Protein AF-A0A8C5LQ96-F1 (afdb_monomer)

InterPro domains:
  IPR001197 Large ribosomal subunit protein uL16, eukaryota/archaea [PTHR11726] (1-169)
  IPR001197 Large ribosomal subunit protein uL16, eukaryota/archaea [TIGR00279] (1-173)
  IPR016180 Large ribosomal subunit protein uL16 domain [cd01433] (41-165)
  IPR018255 Large ribosomal subunit protein uL16, conserved site, eukaryota/archaea [PS01257] (108-129)
  IPR036920 Large ribosomal subunit protein uL16 superfamily [G3DSA:3.90.1170.10] (1-174)
  IPR036920 Large ribosomal subunit protein uL16 superfamily [SSF54686] (4-169)
  IPR047873 Large ribosomal subunit protein uL16 [PF00252] (12-165)

Radius of gyration: 27.97 Å; Cα contacts (8 Å, |Δi|>4): 469; chains: 1; bounding box: 58×89×70 Å

Organism: NCBI:txid445787

pLDDT: mean 90.42, std 8.52, range [48.34, 98.31]

Mean predicted aligned error: 13.73 Å

Solvent-accessible surface area (backbone atoms only — not comparable to full-atom values): 19990 Å² total; per-residue (Å²): 134,81,84,78,65,62,83,83,55,31,63,76,80,69,81,91,41,53,76,44,98,85,44,66,82,59,56,80,54,71,48,83,75,50,70,41,58,39,76,85,62,55,71,83,70,34,75,30,35,37,33,34,24,29,69,43,68,31,36,47,42,21,56,36,54,34,52,19,49,51,48,24,47,56,49,40,38,75,74,52,39,58,74,45,30,28,39,37,50,66,63,62,47,52,34,52,42,64,42,64,84,76,74,91,53,90,69,32,76,82,78,44,69,77,72,64,81,56,77,39,50,57,68,38,26,21,19,80,41,47,60,74,38,61,44,36,36,38,33,20,40,68,91,48,50,68,57,51,54,51,22,49,55,60,19,49,77,44,49,83,84,56,69,46,79,43,71,58,84,74,83,42,67,57,69,70,64,98,85,60,73,87,75,74,98,63,64,51,68,62,91,87,43,76,40,60,65,36,68,59,44,79,56,101,84,45,44,44,36,32,78,69,72,37,57,72,33,53,53,54,54,42,54,55,37,49,53,51,50,54,56,49,61,74,49,43,91,84,49,54,54,68,60,44,47,52,51,44,41,68,66,37,47,51,58,64,62,54,72,33,55,75,62,62,93,60,60,68,77,76,47,42,62,58,41,50,50,53,38,51,50,38,32,62,47,72,72,50,63,89,85,55,75,44,63,70,49,24,55,78,68,73,50,70,56,59,71,56,46,27,53,51,49,45,51,51,52,53,51,32,31,75,67,70,73,45,64,67,79,57,39,77,74,60,79,84,86,74,80,78,83,130

Sequence (342 aa):
MGRRPARCYRYCKNKPYPKSRFCRGVPDAKIRIFDLGRKKAKVDEFPLCGHMVSDEYEQLSSEALEAARICANKYMVKSCGKDGFHIRVRLHPFHVIRINKMLSCAGADRLQTGMRGAFGKPQGTVARVHIGQVIMSIRTKTGNKEHVVEALRRAKFKFPGRQKINMSKTELLLIPPSNAAPPPDFSITVEGITISPSNQVRCLAVTLDSALSFIPHIKSLSSSCRYQLCNISRIRTFLTAVTTKQLIHALVISRLDYCNNLLSGLPLSHLSPLQSILNASARLIHLTRRSVSAAPLCESLHWLPIHCRIKFKILILTYKTLTNSAPHYLSSLITKYTPAAP

Nearest PDB structures (foldseek):
  8btk-assembly1_BI  TM=9.968E-01  e=5.573E-31  Oryctolagus cuniculus
  9c3h-assembly1_Lz  TM=9.974E-01  e=2.801E-30  Homo sapiens
  8q87-assembly1_BI  TM=9.714E-01  e=7.467E-30  Gallus gallus
  9cai-assembly1_CI  TM=9.916E-01  e=1.420E-27  Caenorhabditis elegans
  8t3f-assembly1_AI  TM=9.922E-01  e=2.262E-26  Saccharomyces cerevisiae

Structure (mmCIF, N/CA/C/O backbone):
data_AF-A0A8C5LQ96-F1
#
_entry.id   AF-A0A8C5LQ96-F1
#
loop_
_atom_site.group_PDB
_atom_site.id
_atom_site.type_symbol
_atom_site.label_atom_id
_atom_site.label_alt_id
_atom_site.label_comp_id
_atom_site.label_asym_id
_atom_site.label_entity_id
_atom_site.label_seq_id
_atom_site.pdbx_PDB_ins_code
_atom_site.Cartn_x
_atom_site.Cartn_y
_atom_site.Cartn_z
_atom_site.occupancy
_atom_site.B_iso_or_equiv
_atom_site.auth_seq_id
_atom_site.auth_comp_id
_atom_site.auth_asym_id
_atom_site.auth_atom_id
_atom_site.pdbx_PDB_model_num
ATOM 1 N N . MET A 1 1 ? 0.673 23.083 29.454 1.00 51.06 1 MET A N 1
ATOM 2 C CA . MET A 1 1 ? -0.127 23.538 28.289 1.00 51.06 1 MET A CA 1
ATOM 3 C C . MET A 1 1 ? -0.578 22.320 27.490 1.00 51.06 1 MET A C 1
ATOM 5 O O . MET A 1 1 ? 0.270 21.508 27.130 1.00 51.06 1 MET A O 1
ATOM 9 N N . GLY A 1 2 ? -1.887 22.159 27.280 1.00 72.62 2 GLY A N 1
ATOM 10 C CA . GLY A 1 2 ? -2.469 20.993 26.606 1.00 72.62 2 GLY A CA 1
ATOM 11 C C . GLY A 1 2 ? -2.162 20.916 25.107 1.00 72.62 2 GLY A C 1
ATOM 12 O O . GLY A 1 2 ? -1.590 21.831 24.508 1.00 72.62 2 GLY A O 1
ATOM 13 N N . ARG A 1 3 ? -2.542 19.799 24.482 1.00 84.06 3 ARG A N 1
ATOM 14 C CA . ARG A 1 3 ? -2.377 19.598 23.038 1.00 84.06 3 ARG A CA 1
ATOM 15 C C . ARG A 1 3 ? -3.301 20.543 22.265 1.00 84.06 3 ARG A C 1
ATOM 17 O O . ARG A 1 3 ? -4.472 20.679 22.603 1.00 84.06 3 ARG A O 1
ATOM 24 N N . ARG A 1 4 ? -2.798 21.159 21.190 1.00 91.19 4 ARG A N 1
ATOM 25 C CA . ARG A 1 4 ? -3.640 21.944 20.271 1.00 91.19 4 ARG A CA 1
ATOM 26 C C . ARG A 1 4 ? -4.706 21.038 19.622 1.00 91.19 4 ARG A C 1
ATOM 28 O O . ARG A 1 4 ? -4.407 19.876 19.322 1.00 91.19 4 ARG A O 1
ATOM 35 N N . PRO A 1 5 ? -5.920 21.555 19.360 1.00 94.31 5 PRO A N 1
ATOM 36 C CA . PRO A 1 5 ? -6.955 20.812 18.648 1.00 94.31 5 PRO A CA 1
ATOM 37 C C . PRO A 1 5 ? -6.488 20.336 17.266 1.00 94.31 5 PRO A C 1
ATOM 39 O O . PRO A 1 5 ? -5.797 21.060 16.547 1.00 94.31 5 PRO A O 1
ATOM 42 N N . ALA A 1 6 ? -6.918 19.138 16.859 1.00 93.50 6 ALA A N 1
ATOM 43 C CA . ALA A 1 6 ? -6.497 18.526 15.594 1.00 93.50 6 ALA A CA 1
ATOM 44 C C . ALA A 1 6 ? -6.877 19.360 14.354 1.00 93.50 6 ALA A C 1
ATOM 46 O O . ALA A 1 6 ? -6.173 19.302 13.349 1.00 93.50 6 ALA A O 1
ATOM 47 N N . ARG A 1 7 ? -7.914 20.210 14.442 1.00 94.75 7 ARG A N 1
ATOM 48 C CA . ARG A 1 7 ? -8.314 21.131 13.360 1.00 94.75 7 ARG A CA 1
ATOM 49 C C . ARG A 1 7 ? -7.172 22.034 12.875 1.00 94.75 7 ARG A C 1
ATOM 51 O O . ARG A 1 7 ? -7.132 22.376 11.702 1.00 94.75 7 ARG A O 1
ATOM 58 N N . CYS A 1 8 ? -6.213 22.371 13.745 1.00 94.81 8 CYS A N 1
ATOM 59 C CA . CYS A 1 8 ? -5.053 23.191 13.382 1.00 94.81 8 CYS A CA 1
ATOM 60 C C . CYS A 1 8 ? -4.059 22.464 12.459 1.00 94.81 8 CYS A C 1
ATOM 62 O O . CYS A 1 8 ? -3.304 23.118 11.739 1.00 94.81 8 CYS A O 1
ATOM 64 N N . TYR A 1 9 ? -4.050 21.128 12.494 1.00 95.94 9 TYR A N 1
ATOM 65 C CA . TYR A 1 9 ? -3.079 20.281 11.799 1.00 95.94 9 TYR A CA 1
ATOM 66 C C . TYR A 1 9 ? -3.712 19.341 10.769 1.00 95.94 9 TYR A C 1
ATOM 68 O O . TYR A 1 9 ? -2.981 18.607 10.125 1.00 95.94 9 TYR A O 1
ATOM 76 N N . ARG A 1 10 ? -5.039 19.350 10.590 1.00 95.00 10 ARG A N 1
ATOM 77 C CA . ARG A 1 10 ? -5.749 18.393 9.723 1.00 95.00 10 ARG A CA 1
ATOM 78 C C . ARG A 1 10 ? -5.282 18.431 8.266 1.00 95.00 10 ARG A C 1
ATOM 80 O O . ARG A 1 10 ? -5.130 17.387 7.652 1.00 95.00 10 ARG A O 1
ATOM 87 N N . TYR A 1 11 ? -5.050 19.612 7.701 1.00 96.31 11 TYR A N 1
ATOM 88 C CA . TYR A 1 11 ? -4.785 19.743 6.268 1.00 96.31 11 TYR A CA 1
ATOM 89 C C . TYR A 1 11 ? -3.298 19.645 5.912 1.00 96.31 11 TYR A C 1
ATOM 91 O O . TYR A 1 11 ? -2.430 20.254 6.546 1.00 96.31 11 TYR A O 1
ATOM 99 N N . CYS A 1 12 ? -3.006 18.943 4.817 1.00 95.00 12 CYS A N 1
ATOM 100 C CA . CYS A 1 12 ? -1.669 18.789 4.248 1.00 95.00 12 CYS A CA 1
ATOM 101 C C . CYS A 1 12 ? -1.187 20.036 3.477 1.00 95.00 12 CYS A C 1
ATOM 103 O O . CYS A 1 12 ? -0.931 19.964 2.280 1.00 95.00 12 CYS A O 1
ATOM 105 N N . LYS A 1 13 ? -1.022 21.174 4.161 1.00 93.12 13 LYS A N 1
ATOM 106 C CA . LYS A 1 13 ? -0.620 22.452 3.531 1.00 93.12 13 LYS A CA 1
ATOM 107 C C . LYS A 1 13 ? 0.892 22.679 3.396 1.00 93.12 13 LYS A C 1
ATOM 109 O O . LYS A 1 13 ? 1.347 23.347 2.480 1.00 93.12 13 LYS A O 1
ATOM 114 N N . ASN A 1 14 ? 1.686 22.137 4.319 1.00 92.06 14 ASN A N 1
ATOM 115 C CA . ASN A 1 14 ? 3.130 22.396 4.376 1.00 92.06 14 ASN A CA 1
ATOM 116 C C . ASN A 1 14 ? 3.931 21.347 3.591 1.00 92.06 14 ASN A C 1
ATOM 118 O O . ASN A 1 14 ? 3.473 20.218 3.397 1.00 92.06 14 ASN A O 1
ATOM 122 N N . LYS A 1 15 ? 5.188 21.652 3.249 1.00 95.56 15 LYS A N 1
ATOM 123 C CA . LYS A 1 15 ? 6.139 20.642 2.745 1.00 95.56 15 LYS A CA 1
ATOM 124 C C . LYS A 1 15 ? 6.367 19.527 3.787 1.00 95.56 15 LYS A C 1
ATOM 126 O O . LYS A 1 15 ? 6.274 19.800 4.990 1.00 95.56 15 LYS A O 1
ATOM 131 N N . PRO A 1 16 ? 6.614 18.271 3.369 1.00 96.44 16 PRO A N 1
ATOM 132 C CA . PRO A 1 16 ? 6.982 17.200 4.290 1.00 96.44 16 PRO A CA 1
ATOM 133 C C . PRO A 1 16 ? 8.198 17.590 5.134 1.00 96.44 16 PRO A C 1
ATOM 135 O O . PRO A 1 16 ? 9.187 18.105 4.626 1.00 96.44 16 PRO A O 1
ATOM 138 N N . TYR A 1 17 ? 8.102 17.346 6.436 1.00 96.56 17 TYR A N 1
ATOM 139 C CA . TYR A 1 17 ? 9.126 17.709 7.415 1.00 96.56 17 TYR A CA 1
ATOM 140 C C . TYR A 1 17 ? 9.360 16.521 8.352 1.00 96.56 17 TYR A C 1
ATOM 142 O O . TYR A 1 17 ? 8.570 16.348 9.281 1.00 96.56 17 TYR A O 1
ATOM 150 N N . PRO A 1 18 ? 10.326 15.637 8.053 1.00 96.69 18 PRO A N 1
ATOM 151 C CA . PRO A 1 18 ? 10.595 14.448 8.854 1.00 96.69 18 PRO A CA 1
ATOM 152 C C . PRO A 1 18 ? 11.594 14.713 9.987 1.00 96.69 18 PRO A C 1
ATOM 154 O O . PRO A 1 18 ? 12.406 15.643 9.924 1.00 96.69 18 PRO A O 1
ATOM 157 N N . LYS A 1 19 ? 11.585 13.835 10.998 1.00 95.50 19 LYS A N 1
ATOM 158 C CA . LYS A 1 19 ? 12.674 13.739 11.985 1.00 95.50 19 LYS A CA 1
ATOM 159 C C . LYS A 1 19 ? 13.980 13.457 11.235 1.00 95.50 19 LYS A C 1
ATOM 161 O O . LYS A 1 19 ? 14.044 12.539 10.422 1.00 95.50 19 LYS A O 1
ATOM 166 N N . SER A 1 20 ? 14.995 14.285 11.454 1.00 95.50 20 SER A N 1
ATOM 167 C CA . SER A 1 20 ? 16.252 14.245 10.695 1.00 95.50 20 SER A CA 1
ATOM 168 C C . SER A 1 20 ? 17.377 14.929 11.471 1.00 95.50 20 SER A C 1
ATOM 170 O O . SER A 1 20 ? 17.135 15.528 12.518 1.00 95.50 20 SER A O 1
ATOM 172 N N . ARG A 1 21 ? 18.605 14.926 10.928 1.00 96.44 21 ARG A N 1
ATOM 173 C CA . ARG A 1 21 ? 19.743 15.673 11.501 1.00 96.44 21 ARG A CA 1
ATOM 174 C C . ARG A 1 21 ? 19.476 17.177 11.665 1.00 96.44 21 ARG A C 1
ATOM 176 O O . ARG A 1 21 ? 20.086 17.803 12.529 1.00 96.44 21 ARG A O 1
ATOM 183 N N . PHE A 1 22 ? 18.559 17.722 10.860 1.00 94.94 22 PHE A N 1
ATOM 184 C CA . PHE A 1 22 ? 18.143 19.126 10.870 1.00 94.94 22 PHE A CA 1
ATOM 185 C C . PHE A 1 22 ? 16.918 19.375 11.764 1.00 94.94 22 PHE A C 1
ATOM 187 O O . PHE A 1 22 ? 16.779 20.445 12.345 1.00 94.94 22 PHE A O 1
ATOM 194 N N . CYS A 1 23 ? 16.036 18.381 11.913 1.00 94.31 23 CYS A N 1
ATOM 195 C CA . CYS A 1 23 ? 14.872 18.444 12.795 1.00 94.31 23 CYS A CA 1
ATOM 196 C C . CYS A 1 23 ? 15.111 17.588 14.046 1.00 94.31 23 CYS A C 1
ATOM 198 O O . CYS A 1 23 ? 14.730 16.415 14.100 1.00 94.31 23 CYS A O 1
ATOM 200 N N . ARG A 1 24 ? 15.759 18.200 15.043 1.00 95.00 24 ARG A N 1
ATOM 201 C CA . ARG A 1 24 ? 16.096 17.592 16.341 1.00 95.00 24 ARG A CA 1
ATOM 202 C C . ARG A 1 24 ? 15.030 17.898 17.400 1.00 95.00 24 ARG A C 1
ATOM 204 O O . ARG A 1 24 ? 14.187 18.767 17.195 1.00 95.00 24 ARG A O 1
ATOM 211 N N . GLY A 1 25 ? 15.059 17.175 18.524 1.00 94.06 25 GLY A N 1
ATOM 212 C CA . GLY A 1 25 ? 14.115 17.378 19.635 1.00 94.06 25 GLY A CA 1
ATOM 213 C C . GLY A 1 25 ? 12.665 17.007 19.299 1.00 94.06 25 GLY A C 1
ATOM 214 O O . GLY A 1 25 ? 11.730 17.557 19.871 1.00 94.06 25 GLY A O 1
ATOM 215 N N . VAL A 1 26 ? 12.471 16.113 18.326 1.00 95.94 26 VAL A N 1
ATOM 216 C CA . VAL A 1 26 ? 11.145 15.640 17.914 1.00 95.94 26 VAL A CA 1
ATOM 217 C C . VAL A 1 26 ? 10.641 14.615 18.929 1.00 95.94 26 VAL A C 1
ATOM 219 O O . VAL A 1 26 ? 11.336 13.615 19.132 1.00 95.94 26 VAL A O 1
ATOM 222 N N . PRO A 1 27 ? 9.451 14.815 19.525 1.00 94.94 27 PRO A N 1
ATOM 223 C CA . PRO A 1 27 ? 8.866 13.829 20.421 1.00 94.94 27 PRO A CA 1
ATOM 224 C C . PRO A 1 27 ? 8.505 12.554 19.658 1.00 94.94 27 PRO A C 1
ATOM 226 O O . PRO A 1 27 ? 8.118 12.597 18.486 1.00 94.94 27 PRO A O 1
ATOM 229 N N . ASP A 1 28 ? 8.617 11.414 20.329 1.00 95.69 28 ASP A N 1
ATOM 230 C CA . ASP A 1 28 ? 8.281 10.135 19.717 1.00 95.69 28 ASP A CA 1
ATOM 231 C C . ASP A 1 28 ? 6.779 10.016 19.439 1.00 95.69 28 ASP A C 1
ATOM 233 O O . ASP A 1 28 ? 5.934 10.573 20.144 1.00 95.69 28 ASP A O 1
ATOM 237 N N . ALA A 1 29 ? 6.446 9.264 18.390 1.00 96.56 29 ALA A N 1
ATOM 238 C CA . ALA A 1 29 ? 5.063 8.977 18.042 1.00 96.56 29 ALA A CA 1
ATOM 239 C C . ALA A 1 29 ? 4.354 8.210 19.168 1.00 96.56 29 ALA A C 1
ATOM 241 O O . ALA A 1 29 ? 4.935 7.325 19.803 1.00 96.56 29 ALA A O 1
ATOM 242 N N . LYS A 1 30 ? 3.069 8.519 19.384 1.00 96.50 30 LYS A N 1
ATOM 243 C CA . LYS A 1 30 ? 2.261 7.823 20.394 1.00 96.50 30 LYS A CA 1
ATOM 244 C C . LYS A 1 30 ? 2.013 6.362 20.019 1.00 96.50 30 LYS A C 1
ATOM 246 O O . LYS A 1 30 ? 2.092 5.495 20.884 1.00 96.50 30 LYS A O 1
ATOM 251 N N . ILE A 1 31 ? 1.740 6.096 18.741 1.00 96.69 31 ILE A N 1
ATOM 252 C CA . ILE A 1 31 ? 1.686 4.735 18.208 1.00 96.69 31 ILE A CA 1
ATOM 253 C C . ILE A 1 31 ? 3.106 4.173 18.094 1.00 96.69 31 ILE A C 1
ATOM 255 O O . ILE A 1 31 ? 3.953 4.725 17.394 1.00 96.69 31 ILE A O 1
ATOM 259 N N . ARG A 1 32 ? 3.359 3.065 18.796 1.00 96.19 32 ARG A N 1
ATOM 260 C CA . ARG A 1 32 ? 4.636 2.327 18.748 1.00 96.19 32 ARG A CA 1
ATOM 261 C C . ARG A 1 32 ? 4.497 0.935 18.141 1.00 96.19 32 ARG A C 1
ATOM 263 O O . ARG A 1 32 ? 5.462 0.388 17.623 1.00 96.19 32 ARG A O 1
ATOM 270 N N . ILE A 1 33 ? 3.296 0.363 18.204 1.00 96.75 33 ILE A N 1
ATOM 271 C CA . ILE A 1 33 ? 3.003 -0.994 17.744 1.00 96.75 33 ILE A CA 1
ATOM 272 C C . ILE A 1 33 ? 2.044 -0.892 16.562 1.00 96.75 33 ILE A C 1
ATOM 274 O O . ILE A 1 33 ? 0.925 -0.411 16.715 1.00 96.75 33 ILE A O 1
ATOM 278 N N . PHE A 1 34 ? 2.474 -1.361 15.394 1.00 97.38 34 PHE A N 1
ATOM 279 C CA . PHE A 1 34 ? 1.669 -1.318 14.169 1.00 97.38 34 PHE A CA 1
ATOM 280 C C . PHE A 1 34 ? 0.951 -2.639 13.882 1.00 97.38 34 PHE A C 1
ATOM 282 O O . PHE A 1 34 ? -0.071 -2.633 13.204 1.00 97.38 34 PHE A O 1
ATOM 289 N N . ASP A 1 35 ? 1.447 -3.750 14.431 1.00 96.88 35 ASP A N 1
ATOM 290 C CA . ASP A 1 35 ? 0.919 -5.100 14.227 1.00 96.88 35 ASP A CA 1
ATOM 291 C C . ASP A 1 35 ? 0.391 -5.709 15.535 1.00 96.88 35 ASP A C 1
ATOM 293 O O . ASP A 1 35 ? 1.113 -5.756 16.535 1.00 96.88 35 ASP A O 1
ATOM 297 N N . LEU A 1 36 ? -0.841 -6.229 15.519 1.00 95.50 36 LEU A N 1
ATOM 298 C CA . LEU A 1 36 ? -1.533 -6.833 16.671 1.00 95.50 36 LEU A CA 1
ATOM 299 C C . LEU A 1 36 ? -2.182 -8.172 16.344 1.00 95.50 36 LEU A C 1
ATOM 301 O O . LEU A 1 36 ? -2.424 -8.480 15.183 1.00 95.50 36 LEU A O 1
ATOM 305 N N . GLY A 1 37 ? -2.512 -8.935 17.387 1.00 95.25 37 GLY A N 1
ATOM 306 C CA . GLY A 1 37 ? -3.069 -10.280 17.263 1.00 95.25 37 GLY A CA 1
ATOM 307 C C . GLY A 1 37 ? -2.012 -11.293 16.818 1.00 95.25 37 GLY A C 1
ATOM 308 O O . GLY A 1 37 ? -0.814 -11.136 17.099 1.00 95.25 37 GLY A O 1
ATOM 309 N N . ARG A 1 38 ? -2.434 -12.327 16.091 1.00 96.00 38 ARG A N 1
ATOM 310 C CA . ARG A 1 38 ? -1.571 -13.438 15.673 1.00 96.00 38 ARG A CA 1
ATOM 311 C C . ARG A 1 38 ? -0.760 -13.091 14.421 1.00 96.00 38 ARG A C 1
ATOM 313 O O . ARG A 1 38 ? -1.104 -13.421 13.286 1.00 96.00 38 ARG A O 1
ATOM 320 N N . LYS A 1 39 ? 0.378 -12.427 14.633 1.00 94.38 39 LYS A N 1
ATOM 321 C CA . LYS A 1 39 ? 1.313 -11.998 13.568 1.00 94.38 39 LYS A CA 1
ATOM 322 C C . LYS A 1 39 ? 1.908 -13.165 12.770 1.00 94.38 39 LYS A C 1
ATOM 324 O O . LYS A 1 39 ? 2.127 -13.030 11.574 1.00 94.38 39 LYS A O 1
ATOM 329 N N . LYS A 1 40 ? 2.142 -14.305 13.429 1.00 94.31 40 LYS A N 1
ATOM 330 C CA . LYS A 1 40 ? 2.754 -15.505 12.832 1.00 94.31 40 LYS A CA 1
ATOM 331 C C . LYS A 1 40 ? 1.778 -16.385 12.034 1.00 94.31 40 LYS A C 1
ATOM 333 O O . LYS A 1 40 ? 2.218 -17.377 11.472 1.00 94.31 40 LYS A O 1
ATOM 338 N N . ALA A 1 41 ? 0.483 -16.051 11.991 1.00 91.81 41 ALA A N 1
ATOM 339 C CA . ALA A 1 41 ? -0.491 -16.824 11.220 1.00 91.81 41 ALA A CA 1
ATOM 340 C C . ALA A 1 41 ? -0.138 -16.809 9.726 1.00 91.81 41 ALA A C 1
ATOM 342 O O . ALA A 1 41 ? 0.168 -15.736 9.173 1.00 91.81 41 ALA A O 1
ATOM 343 N N . LYS A 1 42 ? -0.184 -17.986 9.092 1.00 87.25 42 LYS A N 1
ATOM 344 C CA . LYS A 1 42 ? 0.052 -18.142 7.651 1.00 87.25 42 LYS A CA 1
ATOM 345 C C . LYS A 1 42 ? -1.071 -17.489 6.839 1.00 87.25 42 LYS A C 1
ATOM 347 O O . LYS A 1 42 ? -2.097 -17.079 7.380 1.00 87.25 42 LYS A O 1
ATOM 352 N N . VAL A 1 43 ? -0.846 -17.331 5.536 1.00 78.75 43 VAL A N 1
ATOM 353 C CA . VAL A 1 43 ? -1.806 -16.684 4.625 1.00 78.75 43 VAL A CA 1
ATOM 354 C C . VAL A 1 43 ? -3.120 -17.469 4.556 1.00 78.75 43 VAL A C 1
ATOM 356 O O . VAL A 1 43 ? -4.182 -16.855 4.572 1.00 78.75 43 VAL A O 1
ATOM 359 N N . ASP A 1 44 ? -3.047 -18.800 4.585 1.00 80.19 44 ASP A N 1
ATOM 360 C CA . ASP A 1 44 ? -4.210 -19.689 4.461 1.00 80.19 44 ASP A CA 1
ATOM 361 C C . ASP A 1 44 ? -5.124 -19.658 5.697 1.00 80.19 44 ASP A C 1
ATOM 363 O O . ASP A 1 44 ? -6.324 -19.894 5.602 1.00 80.19 44 ASP A O 1
ATOM 367 N N . GLU A 1 45 ? -4.578 -19.315 6.868 1.00 84.75 45 GLU A N 1
ATOM 368 C CA . GLU A 1 45 ? -5.332 -19.296 8.128 1.00 84.75 45 GLU A CA 1
ATOM 369 C C . GLU A 1 45 ? -6.297 -18.105 8.231 1.00 84.75 45 GLU A C 1
ATOM 371 O O . GLU A 1 45 ? -7.320 -18.195 8.914 1.00 84.75 45 GLU A O 1
ATOM 376 N N . PHE A 1 46 ? -5.977 -16.986 7.572 1.00 89.94 46 PHE A N 1
ATOM 377 C CA . PHE A 1 46 ? -6.760 -15.747 7.596 1.00 89.94 46 PHE A CA 1
ATOM 378 C C . PHE A 1 46 ? -7.092 -15.267 6.174 1.00 89.94 46 PHE A C 1
ATOM 380 O O . PHE A 1 46 ? -6.499 -14.290 5.702 1.00 89.94 46 PHE A O 1
ATOM 387 N N . PRO A 1 47 ? -8.043 -15.933 5.494 1.00 84.56 47 PRO A N 1
ATOM 388 C CA . PRO A 1 47 ?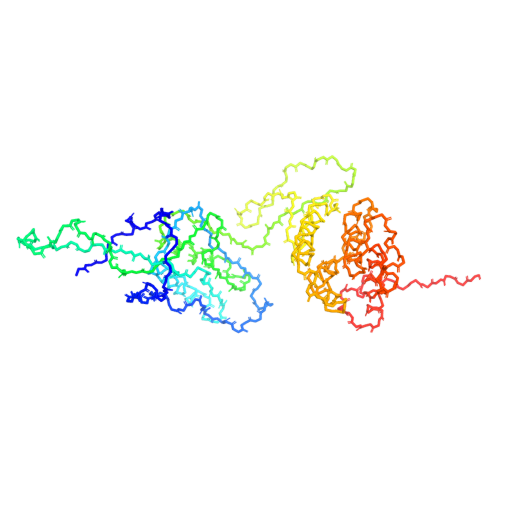 -8.406 -15.627 4.111 1.00 84.56 47 PRO A CA 1
ATOM 389 C C . PRO A 1 47 ? -9.161 -14.299 3.952 1.00 84.56 47 PRO A C 1
ATOM 391 O O . PRO A 1 47 ? -9.106 -13.689 2.884 1.00 84.56 47 PRO A O 1
ATOM 394 N N . LEU A 1 48 ? -9.863 -13.832 4.991 1.00 85.75 48 LEU A N 1
ATOM 395 C CA . LEU A 1 48 ? -10.653 -12.605 4.935 1.00 85.75 48 LEU A CA 1
ATOM 396 C C . LEU A 1 48 ? -9.791 -11.391 5.267 1.00 85.75 48 LEU A C 1
ATOM 398 O O . LEU A 1 48 ? -9.089 -11.394 6.282 1.00 85.75 48 LEU A O 1
ATOM 402 N N . CYS A 1 49 ? -9.920 -10.317 4.483 1.00 89.06 49 CYS A N 1
ATOM 403 C CA . CYS A 1 49 ? -9.304 -9.039 4.804 1.00 89.06 49 CYS A CA 1
ATOM 404 C C . CYS A 1 49 ? -10.294 -7.869 4.732 1.00 89.06 49 CYS A C 1
ATOM 406 O O . CYS A 1 49 ? -11.025 -7.691 3.766 1.00 89.06 49 CYS A O 1
ATOM 408 N N . GLY A 1 50 ? -10.309 -7.052 5.782 1.00 91.50 50 GLY A N 1
ATOM 409 C CA . GLY A 1 50 ? -10.997 -5.766 5.817 1.00 91.50 50 GLY A CA 1
ATOM 410 C C . GLY A 1 50 ? -9.989 -4.625 5.796 1.00 91.50 50 GLY A C 1
ATOM 411 O O . GLY A 1 50 ? -8.924 -4.695 6.422 1.00 91.50 50 GLY A O 1
ATOM 412 N N . HIS A 1 51 ? -10.301 -3.558 5.076 1.00 93.31 51 HIS A N 1
ATOM 413 C CA . HIS A 1 51 ? -9.488 -2.355 4.965 1.00 93.31 51 HIS A CA 1
ATOM 414 C C . HIS A 1 51 ? -10.312 -1.127 5.326 1.00 93.31 51 HIS A C 1
ATOM 416 O O . HIS A 1 51 ? -11.431 -0.953 4.861 1.00 93.31 51 HIS A O 1
ATOM 422 N N . MET A 1 52 ? -9.730 -0.235 6.116 1.00 93.81 52 MET A N 1
ATOM 423 C CA . MET A 1 52 ? -10.219 1.130 6.249 1.00 93.81 52 MET A CA 1
ATOM 424 C C . MET A 1 52 ? -9.385 2.036 5.359 1.00 93.81 52 MET A C 1
ATOM 426 O O . MET A 1 52 ? -8.157 2.048 5.463 1.00 93.81 52 MET A O 1
ATOM 430 N N . VAL A 1 53 ? -10.057 2.789 4.502 1.00 92.44 53 VAL A N 1
ATOM 431 C CA . VAL A 1 53 ? -9.465 3.633 3.468 1.00 92.44 53 VAL A CA 1
ATOM 432 C C . VAL A 1 53 ? -9.854 5.085 3.719 1.00 92.44 53 VAL A C 1
ATOM 434 O O . VAL A 1 53 ? -11.001 5.359 4.071 1.00 92.44 53 VAL A O 1
ATOM 437 N N . SER A 1 54 ? -8.907 6.008 3.552 1.00 91.62 54 SER A N 1
ATOM 438 C CA . SER A 1 54 ? -9.195 7.445 3.598 1.00 91.62 54 SER A CA 1
ATOM 439 C C . SER A 1 54 ? -9.886 7.898 2.318 1.00 91.62 54 SER A C 1
ATOM 441 O O . SER A 1 54 ? -9.412 7.579 1.229 1.00 91.62 54 SER A O 1
ATOM 443 N N . ASP A 1 55 ? -10.963 8.669 2.435 1.00 90.44 55 ASP A N 1
ATOM 444 C CA . ASP A 1 55 ? -11.631 9.323 1.298 1.00 90.44 55 ASP A CA 1
ATOM 445 C C . ASP A 1 55 ? -11.209 10.798 1.160 1.00 90.44 55 ASP A C 1
ATOM 447 O O . ASP A 1 55 ? -11.709 11.525 0.310 1.00 90.44 55 ASP A O 1
ATOM 451 N N . GLU A 1 56 ? -10.276 11.250 2.002 1.00 91.56 56 GLU A N 1
ATOM 452 C CA . GLU A 1 56 ? -9.800 12.632 2.059 1.00 91.56 56 GLU A CA 1
ATOM 453 C C . GLU A 1 56 ? -8.266 12.705 2.039 1.00 91.56 56 GLU A C 1
ATOM 455 O O . GLU A 1 56 ? -7.566 11.776 2.461 1.00 91.56 56 GLU A O 1
ATOM 460 N N . TYR A 1 57 ? -7.743 13.841 1.562 1.00 94.44 57 TYR A N 1
ATOM 461 C CA . TYR A 1 57 ? -6.327 14.188 1.667 1.00 94.44 57 TYR A CA 1
ATOM 462 C C . TYR A 1 57 ? -6.065 14.986 2.951 1.00 94.44 57 TYR A C 1
ATOM 464 O O . TYR A 1 57 ? -6.315 16.192 3.017 1.00 94.44 57 TYR A O 1
ATOM 472 N N . GLU A 1 58 ? -5.546 14.319 3.981 1.00 96.25 58 GLU A N 1
ATOM 473 C CA . GLU A 1 58 ? -5.404 14.901 5.319 1.00 96.25 58 GLU A CA 1
ATOM 474 C C . GLU A 1 58 ? -4.207 14.348 6.114 1.00 96.25 58 GLU A C 1
ATOM 476 O O . GLU A 1 58 ? -3.458 13.472 5.668 1.00 96.25 58 GLU A O 1
ATOM 481 N N . GLN A 1 59 ? -4.001 14.907 7.307 1.00 97.50 59 GLN A N 1
ATOM 482 C CA . GLN A 1 59 ? -3.007 14.488 8.285 1.00 97.50 59 GLN A CA 1
ATOM 483 C C . GLN A 1 59 ? -3.684 13.796 9.469 1.00 97.50 59 GLN A C 1
ATOM 485 O O . GLN A 1 59 ? -4.458 14.404 10.212 1.00 97.50 59 GLN A O 1
ATOM 490 N N . LEU A 1 60 ? -3.319 12.539 9.706 1.00 97.38 60 LEU A N 1
ATOM 491 C CA . LEU A 1 60 ? -3.776 11.761 10.852 1.00 97.38 60 LEU A CA 1
ATOM 492 C C . LEU A 1 60 ? -2.728 11.799 11.965 1.00 97.38 60 LEU A C 1
ATOM 494 O O . LEU A 1 60 ? -1.586 11.383 11.777 1.00 97.38 60 LEU A O 1
ATOM 498 N N . SER A 1 61 ? -3.104 12.296 13.145 1.00 97.19 61 SER A N 1
ATOM 499 C CA . SER A 1 61 ? -2.178 12.355 14.287 1.00 97.19 61 SER A CA 1
ATOM 500 C C . SER A 1 61 ? -1.793 10.968 14.806 1.00 97.19 61 SER A C 1
ATOM 502 O O . SER A 1 61 ? -2.614 10.049 14.779 1.00 97.19 61 SER A O 1
ATOM 504 N N . SER A 1 62 ? -0.571 10.827 15.331 1.00 97.31 62 SER A N 1
ATOM 505 C CA . SER A 1 62 ? -0.086 9.567 15.920 1.00 97.31 62 SER A CA 1
ATOM 506 C C . SER A 1 62 ? -1.000 9.029 17.033 1.00 97.31 62 SER A C 1
ATOM 508 O O . SER A 1 62 ? -1.152 7.826 17.214 1.00 97.31 62 SER A O 1
ATOM 510 N N . GLU A 1 63 ? -1.662 9.931 17.747 1.00 96.50 63 GLU A N 1
ATOM 511 C CA . GLU A 1 63 ? -2.582 9.657 18.839 1.00 96.50 63 GLU A CA 1
ATOM 512 C C . GLU A 1 63 ? -3.946 9.194 18.328 1.00 96.50 63 GLU A C 1
ATOM 514 O O . GLU A 1 63 ? -4.554 8.326 18.944 1.00 96.50 63 GLU A O 1
ATOM 519 N N . ALA A 1 64 ? -4.409 9.722 17.189 1.00 97.00 64 ALA A N 1
ATOM 520 C CA . ALA A 1 64 ? -5.613 9.219 16.527 1.00 97.00 64 ALA A CA 1
ATOM 521 C C . ALA A 1 64 ? -5.383 7.795 16.002 1.00 97.00 64 ALA A C 1
ATOM 523 O O . ALA A 1 64 ? -6.231 6.927 16.198 1.00 97.00 64 ALA A O 1
ATOM 524 N N . LEU A 1 65 ? -4.204 7.533 15.418 1.00 97.62 65 LEU A N 1
ATOM 525 C CA . LEU A 1 65 ? -3.800 6.186 15.001 1.00 97.62 65 LEU A CA 1
ATOM 526 C C . LEU A 1 65 ? -3.778 5.220 16.192 1.00 97.62 65 LEU A C 1
ATOM 528 O O . LEU A 1 65 ? -4.336 4.130 16.097 1.00 97.62 65 LEU A O 1
ATOM 532 N N . GLU A 1 66 ? -3.203 5.629 17.325 1.00 97.81 66 GLU A N 1
ATOM 533 C CA . GLU A 1 66 ? -3.178 4.803 18.536 1.00 97.81 66 GLU A CA 1
ATOM 534 C C . GLU A 1 66 ? -4.581 4.569 19.117 1.00 97.81 66 GLU A C 1
ATOM 536 O O . GLU A 1 66 ? -4.931 3.439 19.458 1.00 97.81 66 GLU A O 1
ATOM 541 N N . ALA A 1 67 ? -5.426 5.602 19.177 1.00 97.75 67 ALA A N 1
ATOM 542 C CA . ALA A 1 67 ? -6.798 5.478 19.667 1.00 97.75 67 ALA A CA 1
ATOM 543 C C . ALA A 1 67 ? -7.641 4.540 18.789 1.00 97.75 67 ALA A C 1
ATOM 545 O O . ALA A 1 67 ? -8.354 3.678 19.309 1.00 97.75 67 ALA A O 1
ATOM 546 N N . ALA A 1 68 ? -7.536 4.671 17.464 1.00 97.88 68 ALA A N 1
ATOM 547 C CA . ALA A 1 68 ? -8.207 3.797 16.508 1.00 97.88 68 ALA A CA 1
ATOM 548 C C . ALA A 1 68 ? -7.728 2.345 16.645 1.00 97.88 68 ALA A C 1
ATOM 550 O O . ALA A 1 68 ? -8.539 1.420 16.695 1.00 97.88 68 ALA A O 1
ATOM 551 N N . ARG A 1 69 ? -6.410 2.150 16.771 1.00 98.31 69 ARG A N 1
ATOM 552 C CA . ARG A 1 69 ? -5.771 0.842 16.950 1.00 98.31 69 ARG A CA 1
ATOM 553 C C . ARG A 1 69 ? -6.241 0.147 18.229 1.00 98.31 69 ARG A C 1
ATOM 555 O O . ARG A 1 69 ? -6.612 -1.024 18.181 1.00 98.31 69 ARG A O 1
ATOM 562 N N . ILE A 1 70 ? -6.250 0.854 19.361 1.00 98.06 70 ILE A N 1
ATOM 563 C CA . ILE A 1 70 ? -6.749 0.325 20.641 1.00 98.06 70 ILE A CA 1
ATOM 564 C C . ILE A 1 70 ? -8.233 -0.029 20.526 1.00 98.06 70 ILE A C 1
ATOM 566 O O . ILE A 1 70 ? -8.639 -1.099 20.977 1.00 98.06 70 ILE A O 1
ATOM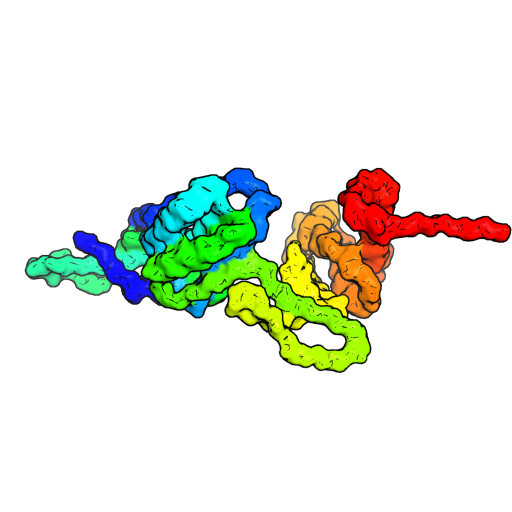 570 N N . CYS A 1 71 ? -9.031 0.842 19.906 1.00 98.12 71 CYS A N 1
ATOM 571 C CA . CYS A 1 71 ? -10.469 0.647 19.746 1.00 98.12 71 CYS A CA 1
ATOM 572 C C . CYS A 1 71 ? -10.793 -0.618 18.935 1.00 98.12 71 CYS A C 1
ATOM 574 O O . CYS A 1 71 ? -11.540 -1.471 19.420 1.00 98.12 71 CYS A O 1
ATOM 576 N N . ALA A 1 72 ? -10.171 -0.777 17.761 1.00 97.44 72 ALA A N 1
ATOM 577 C CA . ALA A 1 72 ? -10.333 -1.967 16.929 1.00 97.44 72 ALA A CA 1
ATOM 578 C C . ALA A 1 72 ? -9.851 -3.230 17.657 1.00 97.44 72 ALA A C 1
ATOM 580 O O . ALA A 1 72 ? -10.570 -4.224 17.715 1.00 97.44 72 ALA A O 1
ATOM 581 N N . ASN A 1 73 ? -8.669 -3.181 18.282 1.00 97.88 73 ASN A N 1
ATOM 582 C CA . ASN A 1 73 ? -8.111 -4.328 18.994 1.00 97.88 73 ASN A CA 1
ATOM 583 C C . ASN A 1 73 ? -8.992 -4.771 20.169 1.00 97.88 73 ASN A C 1
ATOM 585 O O . ASN A 1 73 ? -9.237 -5.959 20.327 1.00 97.88 73 ASN A O 1
ATOM 589 N N . LYS A 1 74 ? -9.500 -3.837 20.982 1.00 97.88 74 LYS A N 1
ATOM 590 C CA . LYS A 1 74 ? -10.343 -4.172 22.139 1.00 97.88 74 LYS A CA 1
ATOM 591 C C . LYS A 1 74 ? -11.628 -4.887 21.712 1.00 97.88 74 LYS A C 1
ATOM 593 O O . LYS A 1 74 ? -12.031 -5.846 22.363 1.00 97.88 74 LYS A O 1
ATOM 598 N N . TYR A 1 75 ? -12.245 -4.451 20.613 1.00 98.12 75 TYR A N 1
ATOM 599 C CA . TYR A 1 75 ? -13.440 -5.103 20.079 1.00 98.12 75 TYR A CA 1
ATOM 600 C C . TYR A 1 75 ? -13.134 -6.475 19.459 1.00 98.12 75 TYR A C 1
ATOM 602 O O . TYR A 1 75 ? -13.836 -7.443 19.746 1.00 98.12 75 TYR A O 1
ATOM 610 N N . MET A 1 76 ? -12.059 -6.583 18.673 1.00 97.38 76 MET A N 1
ATOM 611 C CA . MET A 1 76 ? -11.670 -7.847 18.038 1.00 97.38 76 MET A CA 1
ATOM 612 C C . MET A 1 76 ? -11.220 -8.904 19.052 1.00 97.38 76 MET A C 1
ATOM 614 O O . MET A 1 76 ? -11.578 -10.066 18.905 1.00 97.38 76 MET A O 1
ATOM 618 N N . VAL A 1 77 ? -10.501 -8.523 20.116 1.00 97.69 77 VAL A N 1
ATOM 619 C CA . VAL A 1 77 ? -10.137 -9.453 21.201 1.00 97.69 77 VAL A CA 1
ATOM 620 C C . VAL A 1 77 ? -11.382 -9.981 21.907 1.00 97.69 77 VAL A C 1
ATOM 622 O O . VAL A 1 77 ? -11.447 -11.175 22.179 1.00 97.69 77 VAL A O 1
ATOM 625 N N . LYS A 1 78 ? -12.375 -9.117 22.164 1.00 97.19 78 LYS A N 1
ATOM 626 C CA . LYS A 1 78 ? -13.639 -9.525 22.790 1.00 97.19 78 LYS A CA 1
ATOM 627 C C . LYS A 1 78 ? -14.451 -10.474 21.900 1.00 97.19 78 LYS A C 1
ATOM 629 O O . LYS A 1 78 ? -15.057 -11.395 22.424 1.00 97.19 78 LYS A O 1
ATOM 634 N N . SER A 1 79 ? -14.482 -10.230 20.591 1.00 95.88 79 SER A N 1
ATOM 635 C CA . SER A 1 79 ? -15.399 -10.933 19.678 1.00 95.88 79 SER A CA 1
ATOM 636 C C . SER A 1 79 ? -14.785 -12.189 19.056 1.00 95.88 79 SER A C 1
ATOM 638 O O . SER A 1 79 ? -15.466 -13.188 18.886 1.00 95.88 79 SER A O 1
ATOM 640 N N . CYS A 1 80 ? -13.492 -12.159 18.720 1.00 94.00 80 CYS A N 1
ATOM 641 C CA . CYS A 1 80 ? -12.828 -13.216 17.947 1.00 94.00 80 CYS A CA 1
ATOM 642 C C . CYS A 1 80 ? -11.674 -13.894 18.705 1.00 94.00 80 CYS A C 1
ATOM 644 O O . CYS A 1 80 ? -11.015 -14.776 18.155 1.00 94.00 80 CYS A O 1
ATOM 646 N N . GLY A 1 81 ? -11.382 -13.462 19.936 1.00 94.00 81 GLY A N 1
ATOM 647 C CA . GLY A 1 81 ? -10.211 -13.896 20.694 1.00 94.00 81 GLY A CA 1
ATOM 648 C C . GLY A 1 81 ? -8.900 -13.296 20.169 1.00 94.00 81 GLY A C 1
ATOM 649 O O . GLY A 1 81 ? -8.791 -12.850 19.026 1.00 94.00 81 GLY A O 1
ATOM 650 N N . LYS A 1 82 ? -7.863 -13.276 21.013 1.00 92.12 82 LYS A N 1
ATOM 651 C CA . LYS A 1 82 ? -6.558 -12.661 20.693 1.00 92.12 82 LYS A CA 1
ATOM 652 C C . LYS A 1 82 ? -5.866 -13.298 19.479 1.00 92.12 82 LYS A C 1
ATOM 654 O O . LYS A 1 82 ? -5.166 -12.602 18.743 1.00 92.12 82 LYS A O 1
ATOM 659 N N . ASP A 1 83 ? -6.090 -14.593 19.268 1.00 93.81 83 ASP A N 1
ATOM 660 C CA . ASP A 1 83 ? -5.469 -15.377 18.199 1.00 93.81 83 ASP A CA 1
ATOM 661 C C . ASP A 1 83 ? -6.338 -15.528 16.945 1.00 93.81 83 ASP A C 1
ATOM 663 O O . ASP A 1 83 ? -5.885 -16.098 15.954 1.00 93.81 83 ASP A O 1
ATOM 667 N N . GLY A 1 84 ? -7.563 -14.994 16.956 1.00 94.19 84 GLY A N 1
ATOM 668 C CA . GLY A 1 84 ? -8.506 -15.108 15.842 1.00 94.19 84 GLY A CA 1
ATOM 669 C C . GLY A 1 84 ? -8.313 -14.077 14.731 1.00 94.19 84 GLY A C 1
ATOM 670 O O . GLY A 1 84 ? -9.024 -14.122 13.728 1.00 94.19 84 GLY A O 1
ATOM 671 N N . PHE A 1 85 ? -7.387 -13.129 14.882 1.00 96.81 85 PHE A N 1
ATOM 672 C CA . PHE A 1 85 ? -7.192 -12.053 13.914 1.00 96.81 85 PHE A CA 1
ATOM 673 C C . PHE A 1 85 ? -5.754 -11.522 13.911 1.00 96.81 85 PHE A C 1
ATOM 675 O O . PHE A 1 85 ? -4.963 -11.760 14.827 1.00 96.81 85 PHE A O 1
ATOM 682 N N . HIS A 1 86 ? -5.429 -10.727 12.893 1.00 96.94 86 HIS A N 1
ATOM 683 C CA . HIS A 1 86 ? -4.251 -9.863 12.878 1.00 96.94 86 HIS A CA 1
ATOM 684 C C . HIS A 1 86 ? -4.608 -8.483 12.323 1.00 96.94 86 HIS A C 1
ATOM 686 O O . HIS A 1 86 ? -5.177 -8.364 11.241 1.00 96.94 86 HIS A O 1
ATOM 692 N N . ILE A 1 87 ? -4.294 -7.435 13.088 1.00 96.81 87 ILE A N 1
ATOM 693 C CA . ILE A 1 87 ? -4.492 -6.035 12.684 1.00 96.81 87 ILE A CA 1
ATOM 694 C C . ILE A 1 87 ? -3.139 -5.455 12.305 1.00 96.81 87 ILE A C 1
ATOM 696 O O . ILE A 1 87 ? -2.171 -5.620 13.048 1.00 96.81 87 ILE A O 1
ATOM 700 N N . ARG A 1 88 ? -3.103 -4.708 11.203 1.00 96.94 88 ARG A N 1
ATOM 701 C CA . ARG A 1 88 ? -1.970 -3.878 10.799 1.00 96.94 88 ARG A CA 1
ATOM 702 C C . ARG A 1 88 ? -2.417 -2.444 10.548 1.00 96.94 88 ARG A C 1
ATOM 704 O O . ARG A 1 88 ? -3.218 -2.184 9.649 1.00 96.94 88 ARG A O 1
ATOM 711 N N . VAL A 1 89 ? -1.854 -1.498 11.291 1.00 97.62 89 VAL A N 1
ATOM 712 C CA . VAL A 1 89 ? -1.901 -0.074 10.936 1.00 97.62 89 VAL A CA 1
ATOM 713 C C . VAL A 1 89 ? -0.851 0.165 9.855 1.00 97.62 89 VAL A C 1
ATOM 715 O O . VAL A 1 89 ? 0.327 -0.106 10.064 1.00 97.62 89 VAL A O 1
ATOM 718 N N . ARG A 1 90 ? -1.271 0.622 8.672 1.00 95.81 90 ARG A N 1
ATOM 719 C CA . ARG A 1 90 ? -0.367 0.791 7.520 1.00 95.81 90 ARG A CA 1
ATOM 720 C C . ARG A 1 90 ? 0.328 2.149 7.504 1.00 95.81 90 ARG A C 1
ATOM 722 O O . ARG A 1 90 ? 1.408 2.291 6.933 1.00 95.81 90 ARG A O 1
ATOM 729 N N . LEU A 1 91 ? -0.285 3.146 8.132 1.00 96.44 91 LEU A N 1
ATOM 730 C CA . LEU A 1 91 ? 0.237 4.504 8.180 1.00 96.44 91 LEU A CA 1
ATOM 731 C C . LEU A 1 91 ? 1.287 4.675 9.267 1.00 96.44 91 LEU A C 1
ATOM 733 O O . LEU A 1 91 ? 1.078 4.268 10.404 1.00 96.44 91 LEU A O 1
ATOM 737 N N . HIS A 1 92 ? 2.368 5.367 8.917 1.00 97.19 92 HIS A N 1
ATOM 738 C CA . HIS A 1 92 ? 3.447 5.712 9.832 1.00 97.19 92 HIS A CA 1
ATOM 739 C C . HIS A 1 92 ? 3.551 7.240 9.963 1.00 97.19 92 HIS A C 1
ATOM 741 O O . HIS A 1 92 ? 3.598 7.943 8.947 1.00 97.19 92 HIS A O 1
ATOM 747 N N . PRO A 1 93 ? 3.568 7.788 11.192 1.00 97.38 93 PRO A N 1
ATOM 748 C CA . PRO A 1 93 ? 3.581 9.227 11.412 1.00 97.38 93 PRO A CA 1
ATOM 749 C C . PRO A 1 93 ? 4.998 9.799 11.281 1.00 97.38 93 PRO A C 1
ATOM 751 O O . PRO A 1 93 ? 5.674 10.074 12.268 1.00 97.38 93 PRO A O 1
ATOM 754 N N . PHE A 1 94 ? 5.469 9.973 10.047 1.00 96.94 94 PHE A N 1
ATOM 755 C CA . PHE A 1 94 ? 6.803 10.528 9.789 1.00 96.94 94 PHE A CA 1
ATOM 756 C C . PHE A 1 94 ? 6.841 12.054 9.760 1.00 96.94 94 PHE A C 1
ATOM 758 O O . PHE A 1 94 ? 7.904 12.642 9.955 1.00 96.94 94 PHE A O 1
ATOM 765 N N . HIS A 1 95 ? 5.710 12.715 9.505 1.00 97.88 95 HIS A N 1
ATOM 766 C CA . HIS A 1 95 ? 5.682 14.166 9.402 1.00 97.88 95 HIS A CA 1
ATOM 767 C C . HIS A 1 95 ? 5.607 14.810 10.786 1.00 97.88 95 HIS A C 1
ATOM 769 O O . HIS A 1 95 ? 4.721 14.508 11.576 1.00 97.88 95 HIS A O 1
ATOM 775 N N . VAL A 1 96 ? 6.518 15.733 11.064 1.00 97.50 96 VAL A N 1
ATOM 776 C CA . VAL A 1 96 ? 6.582 16.488 12.311 1.00 97.50 96 VAL A CA 1
ATOM 777 C C . VAL A 1 96 ? 5.763 17.767 12.192 1.00 97.50 96 VAL A C 1
ATOM 779 O O . VAL A 1 96 ? 6.002 18.595 11.309 1.00 97.50 96 VAL A O 1
ATOM 782 N N . ILE A 1 97 ? 4.832 17.954 13.125 1.00 96.06 97 ILE A N 1
ATOM 783 C CA . ILE A 1 97 ? 4.093 19.205 13.302 1.00 96.06 97 ILE A CA 1
ATOM 784 C C . ILE A 1 97 ? 4.815 20.115 14.293 1.00 96.06 97 ILE A C 1
ATOM 786 O O . ILE A 1 97 ? 5.429 19.661 15.263 1.00 96.06 97 ILE A O 1
ATOM 790 N N . ARG A 1 98 ? 4.731 21.422 14.046 1.00 95.00 98 ARG A N 1
ATOM 791 C CA . ARG A 1 98 ? 5.400 22.451 14.846 1.00 95.00 98 ARG A CA 1
ATOM 792 C C . ARG A 1 98 ? 4.389 23.343 15.548 1.00 95.00 98 ARG A C 1
ATOM 794 O O . ARG A 1 98 ? 3.252 23.498 15.097 1.00 95.00 98 ARG A O 1
ATOM 801 N N . ILE A 1 99 ? 4.822 23.950 16.643 1.00 94.56 99 ILE A N 1
ATOM 802 C CA . ILE A 1 99 ? 4.039 24.926 17.391 1.00 94.56 99 ILE A CA 1
ATOM 803 C C . ILE A 1 99 ? 4.926 26.105 17.786 1.00 94.56 99 ILE A C 1
ATOM 805 O O . ILE A 1 99 ? 6.001 25.922 18.357 1.00 94.56 99 ILE A O 1
ATOM 809 N N . ASN A 1 100 ? 4.475 27.319 17.480 1.00 93.81 100 ASN A N 1
ATOM 810 C CA . ASN A 1 100 ? 4.970 28.511 18.156 1.00 93.81 100 ASN A CA 1
ATOM 811 C C . ASN A 1 100 ? 4.121 28.676 19.426 1.00 93.81 100 ASN A C 1
ATOM 813 O O . ASN A 1 100 ? 2.914 28.914 19.327 1.00 93.81 100 ASN A O 1
ATOM 817 N N . LYS A 1 101 ? 4.693 28.389 20.602 1.00 89.12 101 LYS A N 1
ATOM 818 C CA . LYS A 1 101 ? 3.938 28.415 21.864 1.00 89.12 101 LYS A CA 1
ATOM 819 C C . LYS A 1 101 ? 3.779 29.865 22.305 1.00 89.12 101 LYS A C 1
ATOM 821 O O . LYS A 1 101 ? 4.778 30.545 22.481 1.00 89.12 101 LYS A O 1
ATOM 826 N N . MET A 1 102 ? 2.531 30.284 22.493 1.00 87.94 102 MET A N 1
ATOM 827 C CA . MET A 1 102 ? 2.198 31.577 23.082 1.00 87.94 102 MET A CA 1
ATOM 828 C C . MET A 1 102 ? 2.048 31.409 24.593 1.00 87.94 102 MET A C 1
ATOM 830 O O . MET A 1 102 ? 1.425 30.432 25.022 1.00 87.94 102 MET A O 1
ATOM 834 N N . LEU A 1 103 ? 2.619 32.313 25.386 1.00 88.38 103 LEU A N 1
ATOM 835 C CA . LEU A 1 103 ? 2.379 32.348 26.824 1.00 88.38 103 LEU A CA 1
ATOM 836 C C . LEU A 1 103 ? 0.941 32.818 27.077 1.00 88.38 103 LEU A C 1
ATOM 838 O O . LEU A 1 103 ? 0.413 33.674 26.375 1.00 88.38 103 LEU A O 1
ATOM 842 N N . SER A 1 104 ? 0.286 32.201 28.056 1.00 87.50 104 SER A N 1
ATOM 843 C CA . SER A 1 104 ? -1.101 32.503 28.435 1.00 87.50 104 SER A CA 1
ATOM 844 C C . SER A 1 104 ? -1.155 32.920 29.901 1.00 87.50 104 SER A C 1
ATOM 846 O O . SER A 1 104 ? -1.896 32.346 30.689 1.00 87.50 104 SER A O 1
ATOM 848 N N . CYS A 1 105 ? -0.297 33.869 30.269 1.00 89.31 105 CYS A N 1
ATOM 849 C CA . CYS A 1 105 ? -0.258 34.502 31.583 1.00 89.31 105 CYS A CA 1
ATOM 850 C C . CYS A 1 105 ? -0.441 36.018 31.428 1.00 89.31 105 CYS A C 1
ATOM 852 O O . CYS A 1 105 ? -0.205 36.564 30.348 1.00 89.31 105 CYS A O 1
ATOM 854 N N . ALA A 1 106 ? -0.862 36.703 32.493 1.00 90.69 106 ALA A N 1
ATOM 855 C CA . ALA A 1 106 ? -0.901 38.164 32.502 1.00 90.69 106 ALA A CA 1
ATOM 856 C C . ALA A 1 106 ? 0.511 38.733 32.251 1.00 90.69 106 ALA A C 1
ATOM 858 O O . ALA A 1 106 ? 1.494 38.179 32.744 1.00 90.69 106 ALA A O 1
ATOM 859 N N . GLY A 1 107 ? 0.621 39.792 31.442 1.00 90.38 107 GLY A N 1
ATOM 860 C CA . GLY A 1 107 ? 1.913 40.373 31.051 1.00 90.38 107 GLY A CA 1
ATOM 861 C C . GLY A 1 107 ? 2.740 39.529 30.065 1.00 90.38 107 GLY A C 1
ATOM 862 O O . GLY A 1 107 ? 3.948 39.736 29.943 1.00 90.38 107 GLY A O 1
ATOM 863 N N . ALA A 1 108 ? 2.133 38.550 29.378 1.00 89.38 108 ALA A N 1
ATOM 864 C CA . ALA A 1 108 ? 2.825 37.694 28.404 1.00 89.38 108 ALA A CA 1
ATOM 865 C C . ALA A 1 108 ? 3.469 38.470 27.240 1.00 89.38 108 ALA A C 1
ATOM 867 O O . ALA A 1 108 ? 4.457 38.004 26.672 1.00 89.38 108 ALA A O 1
ATOM 868 N N . ASP A 1 109 ? 2.941 39.647 26.911 1.00 86.81 109 ASP A N 1
ATOM 869 C CA . ASP A 1 109 ? 3.482 40.588 25.929 1.00 86.81 109 ASP A CA 1
ATOM 870 C C . ASP A 1 109 ? 4.915 41.029 26.261 1.00 86.81 109 ASP A C 1
ATOM 872 O O . ASP A 1 109 ? 5.734 41.175 25.357 1.00 86.81 109 ASP A O 1
ATOM 876 N N . ARG A 1 110 ? 5.250 41.153 27.552 1.00 89.06 110 ARG A N 1
ATOM 877 C CA . ARG A 1 110 ? 6.594 41.536 28.014 1.00 89.06 110 ARG A CA 1
ATOM 878 C C . ARG A 1 110 ? 7.589 40.375 27.985 1.00 89.06 110 ARG A C 1
ATOM 880 O O . ARG A 1 110 ? 8.791 40.592 27.884 1.00 89.06 110 ARG A O 1
ATOM 887 N N . LEU A 1 111 ? 7.091 39.142 28.100 1.00 88.69 111 LEU A N 1
ATOM 888 C CA . LEU A 1 111 ? 7.901 37.925 28.253 1.00 88.69 111 LEU A CA 1
ATOM 889 C C . LEU A 1 111 ? 8.093 37.151 26.945 1.00 88.69 111 LEU A C 1
ATOM 891 O O . LEU A 1 111 ? 8.905 36.224 26.886 1.00 88.69 111 LEU A O 1
ATOM 895 N N . GLN A 1 112 ? 7.339 37.487 25.899 1.00 90.06 112 GLN A N 1
ATOM 896 C CA . GLN A 1 112 ? 7.367 36.775 24.631 1.00 90.06 112 GLN A CA 1
ATOM 897 C C . GLN A 1 112 ? 7.644 37.713 23.459 1.00 90.06 112 GLN A C 1
ATOM 899 O O . GLN A 1 112 ? 7.069 38.782 23.333 1.00 90.06 112 GLN A O 1
ATOM 904 N N . THR A 1 113 ? 8.429 37.242 22.493 1.00 88.62 113 THR A N 1
ATOM 905 C CA . THR A 1 113 ? 8.750 37.968 21.255 1.00 88.62 113 THR A CA 1
ATOM 906 C C . THR A 1 113 ? 7.596 38.046 20.239 1.00 88.62 113 THR A C 1
ATOM 908 O O . THR A 1 113 ? 7.811 38.410 19.080 1.00 88.62 113 THR A O 1
ATOM 911 N N . GLY A 1 114 ? 6.375 37.658 20.622 1.00 89.31 114 GLY A N 1
ATOM 912 C CA . GLY A 1 114 ? 5.223 37.571 19.723 1.00 89.31 114 GLY A CA 1
ATOM 913 C C . GLY A 1 114 ? 5.508 36.714 18.479 1.00 89.31 114 GLY A C 1
ATOM 914 O O . GLY A 1 114 ? 5.770 35.512 18.577 1.00 89.31 114 GLY A O 1
ATOM 915 N N . MET A 1 115 ? 5.445 37.338 17.296 1.00 93.56 115 MET A N 1
ATOM 916 C CA . MET A 1 115 ? 5.692 36.691 15.996 1.00 93.56 115 MET A CA 1
ATOM 917 C C . MET A 1 115 ? 7.131 36.848 15.479 1.00 93.56 115 MET A C 1
ATOM 919 O O . MET A 1 115 ? 7.483 36.271 14.445 1.00 93.56 115 MET A O 1
ATOM 923 N N . ARG A 1 116 ? 8.000 37.568 16.194 1.00 92.50 116 ARG A N 1
ATOM 924 C CA . ARG A 1 116 ? 9.424 37.626 15.856 1.00 92.50 116 ARG A CA 1
ATOM 925 C C . ARG A 1 116 ? 10.058 36.259 16.129 1.00 92.50 116 ARG A C 1
ATOM 927 O O . ARG A 1 116 ? 9.956 35.736 17.237 1.00 92.50 116 ARG A O 1
ATOM 934 N N . GLY A 1 117 ? 10.690 35.669 15.110 1.00 91.88 117 GLY A N 1
ATOM 935 C CA . GLY A 1 117 ? 11.263 34.320 15.204 1.00 91.88 117 GLY A CA 1
ATOM 936 C C . GLY A 1 117 ? 10.212 33.204 15.301 1.00 91.88 117 GLY A C 1
ATOM 937 O O . GLY A 1 117 ? 10.455 32.195 15.954 1.00 91.88 117 GLY A O 1
ATOM 938 N N . ALA A 1 118 ? 9.047 33.355 14.655 1.00 94.50 118 ALA A N 1
ATOM 939 C CA . ALA A 1 118 ? 7.882 32.462 14.785 1.00 94.50 118 ALA A CA 1
ATOM 940 C C . ALA A 1 118 ? 8.055 31.000 14.307 1.00 94.50 118 ALA A C 1
ATOM 942 O O . ALA A 1 118 ? 7.073 30.252 14.209 1.00 94.50 118 ALA A O 1
ATOM 943 N N . PHE A 1 119 ? 9.271 30.553 13.992 1.00 94.50 119 PHE A N 1
ATOM 944 C CA . PHE A 1 119 ? 9.515 29.169 13.609 1.00 94.50 119 PHE A CA 1
ATOM 945 C C . PHE A 1 119 ? 9.307 28.238 14.810 1.00 94.50 119 PHE A C 1
ATOM 947 O O . PHE A 1 119 ? 10.113 28.167 15.734 1.00 94.50 119 PHE A O 1
ATOM 954 N N . GLY A 1 120 ? 8.184 27.522 14.795 1.00 94.44 120 GLY A N 1
ATOM 955 C CA . GLY A 1 120 ? 7.762 26.709 15.929 1.00 94.44 120 GLY A CA 1
ATOM 956 C C . GLY A 1 120 ? 8.695 25.540 16.260 1.00 94.44 120 GLY A C 1
ATOM 957 O O . GLY A 1 120 ? 9.341 24.961 15.386 1.00 94.44 120 GLY A O 1
ATOM 958 N N . LYS A 1 121 ? 8.675 25.116 17.525 1.00 94.75 121 LYS A N 1
ATOM 959 C CA . LYS A 1 121 ? 9.357 23.899 17.988 1.00 94.75 121 LYS A CA 1
ATOM 960 C C . LYS A 1 121 ? 8.559 22.647 17.576 1.00 94.75 121 LYS A C 1
ATOM 962 O O . LYS A 1 121 ? 7.329 22.727 17.477 1.00 94.75 121 LYS A O 1
ATOM 967 N N . PRO A 1 122 ? 9.209 21.494 17.324 1.00 95.75 122 PRO A N 1
ATOM 968 C CA . PRO A 1 122 ? 8.522 20.216 17.127 1.00 95.75 122 PRO A CA 1
ATOM 969 C C . PRO A 1 122 ? 7.581 19.889 18.292 1.00 95.75 122 PRO A C 1
ATOM 971 O O . PRO A 1 122 ? 7.985 19.962 19.448 1.00 95.75 122 PRO A O 1
ATOM 974 N N . GLN A 1 123 ? 6.331 19.530 17.994 1.00 93.50 123 GLN A N 1
ATOM 975 C CA . GLN A 1 123 ? 5.306 19.252 19.011 1.00 93.50 123 GLN A CA 1
ATOM 976 C C . GLN A 1 123 ? 4.758 17.828 18.945 1.00 93.50 123 GLN A C 1
ATOM 978 O O . GLN A 1 123 ? 4.335 17.294 19.966 1.00 93.50 123 GLN A O 1
ATOM 983 N N . GLY A 1 124 ? 4.722 17.224 17.760 1.00 94.69 124 GLY A N 1
ATOM 984 C CA . GLY A 1 124 ? 4.130 15.907 17.558 1.00 94.69 124 GLY A CA 1
ATOM 985 C C . GLY A 1 124 ? 4.381 15.379 16.156 1.00 94.69 124 GLY A C 1
ATOM 986 O O . GLY A 1 124 ? 4.964 16.066 15.312 1.00 94.69 124 GLY A O 1
ATOM 987 N N . THR A 1 125 ? 3.912 14.162 15.910 1.00 96.94 125 THR A N 1
ATOM 988 C CA . THR A 1 125 ? 4.045 13.484 14.623 1.00 96.94 125 THR A CA 1
ATOM 989 C C . THR A 1 125 ? 2.684 13.093 14.056 1.00 96.94 125 THR A C 1
ATOM 991 O O . THR A 1 125 ? 1.740 12.749 14.774 1.00 9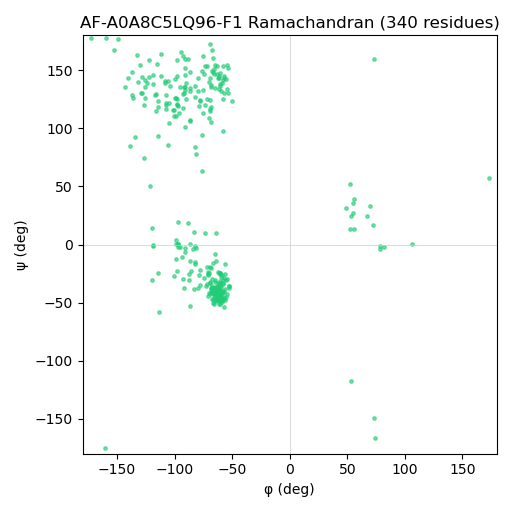6.94 125 THR A O 1
ATOM 994 N N . VAL A 1 126 ? 2.571 13.179 12.736 1.00 97.75 126 VAL A N 1
ATOM 995 C CA . VAL A 1 126 ? 1.357 12.905 11.970 1.00 97.75 126 VAL A CA 1
ATOM 996 C C . VAL A 1 126 ? 1.705 12.089 10.726 1.00 97.75 126 VAL A C 1
ATOM 998 O O . VAL A 1 126 ? 2.794 12.212 10.156 1.00 97.75 126 VAL A O 1
ATOM 1001 N N . ALA A 1 127 ? 0.782 11.238 10.300 1.00 97.69 127 ALA A N 1
ATOM 1002 C CA . ALA A 1 127 ? 0.838 10.553 9.018 1.00 97.69 127 ALA A CA 1
ATOM 1003 C C . ALA A 1 127 ? 0.097 11.391 7.977 1.00 97.69 127 ALA A C 1
ATOM 1005 O O . ALA A 1 127 ? -0.994 11.884 8.250 1.00 97.69 127 ALA A O 1
ATOM 1006 N N . ARG A 1 128 ? 0.677 11.553 6.788 1.00 97.19 128 ARG A N 1
ATOM 1007 C CA . ARG A 1 128 ? -0.020 12.152 5.643 1.00 97.19 128 ARG A CA 1
ATOM 1008 C C . ARG A 1 128 ? -0.697 11.045 4.857 1.00 97.19 128 ARG A C 1
ATOM 1010 O O . ARG A 1 128 ? -0.062 10.022 4.604 1.00 97.19 128 ARG A O 1
ATOM 1017 N N . VAL A 1 129 ? -1.956 11.253 4.501 1.00 95.19 129 VAL A N 1
ATOM 1018 C CA . VAL A 1 129 ? -2.794 10.230 3.877 1.00 95.19 129 VAL A CA 1
ATOM 1019 C C . VAL A 1 129 ? -3.417 10.793 2.619 1.00 95.19 129 VAL A C 1
ATOM 1021 O O . VAL A 1 129 ? -3.968 11.889 2.654 1.00 95.19 129 VAL A O 1
ATOM 1024 N N . HIS A 1 130 ? -3.314 10.053 1.520 1.00 92.88 130 HIS A N 1
ATOM 1025 C CA . HIS A 1 130 ? -3.971 10.367 0.256 1.00 92.88 130 HIS A CA 1
ATOM 1026 C C . HIS A 1 130 ? -5.356 9.721 0.155 1.00 92.88 130 HIS A C 1
ATOM 1028 O O . HIS A 1 130 ? -5.653 8.733 0.829 1.00 92.88 130 HIS A O 1
ATOM 1034 N N . ILE A 1 131 ? -6.186 10.267 -0.733 1.00 89.62 131 ILE A N 1
ATOM 1035 C CA . ILE A 1 131 ? -7.484 9.686 -1.085 1.00 89.62 131 ILE A CA 1
ATOM 1036 C C . ILE A 1 131 ? -7.246 8.275 -1.644 1.00 89.62 131 ILE A C 1
ATOM 1038 O O . ILE A 1 131 ? -6.353 8.070 -2.468 1.00 89.62 131 ILE A O 1
ATOM 1042 N N . GLY A 1 132 ? -7.997 7.290 -1.158 1.00 82.94 132 GLY A N 1
ATOM 1043 C CA . GLY A 1 132 ? -7.844 5.883 -1.532 1.00 82.94 132 GLY A CA 1
ATOM 1044 C C . GLY A 1 132 ? -6.725 5.140 -0.789 1.00 82.94 132 GLY A C 1
ATOM 1045 O O . GLY A 1 132 ? -6.559 3.933 -0.976 1.00 82.94 132 GLY A O 1
ATOM 1046 N N . GLN A 1 133 ? -5.961 5.803 0.086 1.00 86.00 133 GLN A N 1
ATOM 1047 C CA . GLN A 1 133 ? -4.893 5.149 0.840 1.00 86.00 133 GLN A CA 1
ATOM 1048 C C . GLN A 1 133 ? -5.443 4.372 2.046 1.00 86.00 133 GLN A C 1
ATOM 1050 O O . GLN A 1 133 ? -6.225 4.883 2.851 1.00 86.00 133 GLN A O 1
ATOM 1055 N N . VAL A 1 134 ? -4.992 3.124 2.202 1.00 92.44 134 VAL A N 1
ATOM 1056 C CA . VAL A 1 134 ? -5.382 2.257 3.323 1.00 92.44 134 VAL A CA 1
ATOM 1057 C C . VAL A 1 134 ? -4.731 2.735 4.625 1.00 92.44 134 VAL A C 1
ATOM 1059 O O . VAL A 1 134 ? -3.506 2.819 4.726 1.00 92.44 134 VAL A O 1
ATOM 1062 N N . ILE A 1 135 ? -5.556 2.982 5.640 1.00 94.75 135 ILE A N 1
ATOM 1063 C CA . ILE A 1 135 ? -5.156 3.407 6.986 1.00 94.75 135 ILE A CA 1
ATOM 1064 C C . ILE A 1 135 ? -4.848 2.190 7.867 1.00 94.75 135 ILE A C 1
ATOM 1066 O O . ILE A 1 135 ? -3.774 2.084 8.466 1.00 94.75 135 ILE A O 1
ATOM 1070 N N . MET A 1 136 ? -5.795 1.253 7.929 1.00 95.25 136 MET A N 1
ATOM 1071 C CA . MET A 1 136 ? -5.758 0.081 8.804 1.00 95.25 136 MET A CA 1
ATOM 1072 C C . MET A 1 136 ? -6.298 -1.139 8.061 1.00 95.25 136 MET A C 1
ATOM 1074 O O . MET A 1 136 ? -7.232 -1.027 7.268 1.00 95.25 136 MET 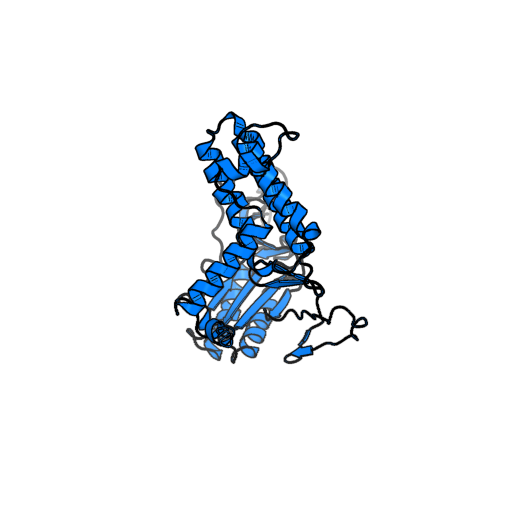A O 1
ATOM 1078 N N . SER A 1 137 ? -5.715 -2.307 8.312 1.00 95.44 137 SER A N 1
ATOM 1079 C CA . SER A 1 137 ? -6.175 -3.584 7.770 1.00 95.44 137 SER A CA 1
ATOM 1080 C C . SER A 1 137 ? -6.360 -4.608 8.877 1.00 95.44 137 SER A C 1
ATOM 1082 O O . SER A 1 137 ? -5.561 -4.650 9.810 1.00 95.44 137 SER A O 1
ATOM 1084 N N . ILE A 1 138 ? -7.374 -5.455 8.743 1.00 95.31 138 ILE A N 1
ATOM 1085 C CA . ILE A 1 138 ? -7.632 -6.584 9.638 1.00 95.31 138 ILE A CA 1
ATOM 1086 C C . ILE A 1 138 ? -7.726 -7.838 8.779 1.00 95.31 138 ILE A C 1
ATOM 1088 O O . ILE A 1 138 ? -8.497 -7.855 7.823 1.00 95.31 138 ILE A O 1
ATOM 1092 N N . ARG A 1 139 ? -6.943 -8.870 9.097 1.00 94.44 139 ARG A N 1
ATOM 1093 C CA . ARG A 1 139 ? -7.084 -10.212 8.519 1.00 94.44 139 ARG A CA 1
ATOM 1094 C C . ARG A 1 139 ? -7.643 -11.179 9.559 1.00 94.44 139 ARG A C 1
ATOM 1096 O O . ARG A 1 139 ? -7.255 -11.106 10.727 1.00 94.44 139 ARG A O 1
ATOM 1103 N N . THR A 1 140 ? -8.560 -12.051 9.160 1.00 94.19 140 THR A N 1
ATOM 1104 C CA . THR A 1 140 ? -9.199 -13.040 10.045 1.00 94.19 140 THR A CA 1
ATOM 1105 C C . THR A 1 140 ? -9.827 -14.180 9.226 1.00 94.19 140 THR A C 1
ATOM 1107 O O . THR A 1 140 ? -9.658 -14.250 8.008 1.00 94.19 140 THR A O 1
ATOM 1110 N N . LYS A 1 141 ? -10.522 -15.099 9.899 1.00 90.38 141 LYS A N 1
ATOM 1111 C CA . LYS A 1 141 ? -11.331 -16.161 9.290 1.00 90.38 141 LYS A CA 1
ATOM 1112 C C . LYS A 1 141 ? -12.601 -15.577 8.654 1.00 90.38 141 LYS A C 1
ATOM 1114 O O . LYS A 1 141 ? -13.105 -14.555 9.111 1.00 90.38 141 LYS A O 1
ATOM 1119 N N . THR A 1 142 ? -13.146 -16.243 7.638 1.00 84.88 142 THR A N 1
ATOM 1120 C CA . THR A 1 142 ? -14.347 -15.795 6.903 1.00 84.88 142 THR A CA 1
ATOM 1121 C C . THR A 1 142 ? -15.565 -15.563 7.798 1.00 84.88 142 THR A C 1
ATOM 1123 O O . THR A 1 142 ? -16.249 -14.561 7.622 1.00 84.88 142 THR A O 1
ATOM 1126 N N . GLY A 1 143 ? -15.778 -16.405 8.815 1.00 86.19 143 GLY A N 1
ATOM 1127 C CA . GLY A 1 143 ? -16.905 -16.272 9.751 1.00 86.19 143 GLY A CA 1
ATOM 1128 C C . GLY A 1 143 ? -16.899 -15.006 10.622 1.00 86.19 143 GLY A C 1
ATOM 1129 O O . GLY A 1 143 ? -17.921 -14.661 11.193 1.00 86.19 143 GLY A O 1
ATOM 1130 N N . ASN A 1 144 ? -15.783 -14.270 10.704 1.00 91.50 144 ASN A N 1
ATOM 1131 C CA . ASN A 1 144 ? -15.667 -13.065 11.539 1.00 91.50 144 ASN A CA 1
ATOM 1132 C C . ASN A 1 144 ? -15.899 -11.759 10.759 1.00 91.50 144 ASN A C 1
ATOM 1134 O O . ASN A 1 144 ? -15.458 -10.688 11.188 1.00 91.50 144 ASN A O 1
ATOM 1138 N N . LYS A 1 145 ? -16.537 -11.826 9.587 1.00 87.69 145 LYS A N 1
ATOM 1139 C CA . LYS A 1 145 ? -16.686 -10.677 8.687 1.00 87.69 145 LYS A CA 1
ATOM 1140 C C . LYS A 1 145 ? -17.404 -9.495 9.325 1.00 87.69 145 LYS A C 1
ATOM 1142 O O . LYS A 1 145 ? -16.877 -8.382 9.298 1.00 87.69 145 LYS A O 1
ATOM 1147 N N . GLU A 1 146 ? -18.545 -9.735 9.954 1.00 91.62 146 GLU A N 1
ATOM 1148 C CA . GLU A 1 146 ? -19.335 -8.687 10.607 1.00 91.62 146 GLU A CA 1
ATOM 1149 C C . GLU A 1 146 ? -18.550 -8.007 11.734 1.00 91.62 146 GLU A C 1
ATOM 1151 O O . GLU A 1 146 ? -18.540 -6.779 11.854 1.00 91.62 146 GLU A O 1
ATOM 1156 N N . HIS A 1 147 ? -17.787 -8.790 12.502 1.00 95.44 147 HIS A N 1
ATOM 1157 C CA . HIS A 1 147 ? -16.934 -8.264 13.563 1.00 95.44 147 HIS A CA 1
ATOM 1158 C C . HIS A 1 147 ? -15.820 -7.362 13.020 1.00 95.44 147 HIS A C 1
ATOM 1160 O O . HIS A 1 147 ? -15.498 -6.346 13.636 1.00 95.44 147 HIS A O 1
ATOM 1166 N N . VAL A 1 148 ? -15.252 -7.674 11.853 1.00 94.56 148 VAL A N 1
ATOM 1167 C CA . VAL A 1 148 ? -14.262 -6.798 11.206 1.00 94.56 148 VAL A CA 1
ATOM 1168 C C . VAL A 1 148 ? -14.892 -5.476 10.783 1.00 94.56 148 VAL A C 1
ATOM 1170 O O . VAL A 1 148 ? -14.312 -4.418 11.042 1.00 94.56 148 VAL A O 1
ATOM 1173 N N . VAL A 1 149 ? -16.072 -5.519 10.161 1.00 93.88 149 VAL A N 1
ATOM 1174 C CA . VAL A 1 149 ? -16.797 -4.310 9.746 1.00 93.88 149 VAL A CA 1
ATOM 1175 C C . VAL A 1 149 ? -17.101 -3.437 10.960 1.00 93.88 149 VAL A C 1
ATOM 1177 O O . VAL A 1 149 ? -16.800 -2.242 10.945 1.00 93.88 149 VAL A O 1
ATOM 1180 N N . GLU A 1 150 ? -17.599 -4.024 12.047 1.00 96.25 150 GLU A N 1
ATOM 1181 C CA . GLU A 1 150 ? -17.916 -3.297 13.276 1.00 96.25 150 GLU A CA 1
ATOM 1182 C C . GLU A 1 150 ? -16.658 -2.745 13.972 1.00 96.25 150 GLU A C 1
ATOM 1184 O O . GLU A 1 150 ? -16.646 -1.591 14.414 1.00 96.25 150 GLU A O 1
ATOM 1189 N N . ALA A 1 151 ? -15.556 -3.501 14.005 1.00 97.19 151 ALA A N 1
ATOM 1190 C CA . ALA A 1 151 ? -14.275 -3.029 14.536 1.00 97.19 151 ALA A CA 1
ATOM 1191 C C . ALA A 1 151 ? -13.766 -1.798 13.777 1.00 97.19 151 ALA A C 1
ATOM 1193 O O . ALA A 1 151 ? -13.353 -0.803 14.385 1.00 97.19 151 ALA A O 1
ATOM 1194 N N . LEU A 1 152 ? -13.812 -1.853 12.443 1.00 95.94 152 LEU A N 1
ATOM 1195 C CA . LEU A 1 152 ? -13.406 -0.747 11.584 1.00 95.94 152 LEU A CA 1
ATOM 1196 C C . LEU A 1 152 ? -14.386 0.424 11.704 1.00 95.94 152 LEU A C 1
ATOM 1198 O O . LEU A 1 152 ? -13.947 1.569 11.779 1.00 95.94 152 LEU A O 1
ATOM 1202 N N . ARG A 1 153 ? -15.693 0.184 11.835 1.00 96.44 153 ARG A N 1
ATOM 1203 C CA . ARG A 1 153 ? -16.680 1.246 12.077 1.00 96.44 153 ARG A CA 1
ATOM 1204 C C . ARG A 1 153 ? -16.397 1.985 13.383 1.00 96.44 153 ARG A C 1
ATOM 1206 O O . ARG A 1 153 ? -16.434 3.211 13.402 1.00 96.44 153 ARG A O 1
ATOM 1213 N N . ARG A 1 154 ? -16.044 1.278 14.458 1.00 97.19 154 ARG A N 1
ATOM 1214 C CA . ARG A 1 154 ? -15.660 1.895 15.741 1.00 97.19 154 ARG A CA 1
ATOM 1215 C C . ARG A 1 154 ? -14.358 2.685 15.645 1.00 97.19 154 ARG A C 1
ATOM 1217 O O . ARG A 1 154 ? -14.271 3.793 16.173 1.00 97.19 154 ARG A O 1
ATOM 1224 N N . ALA A 1 155 ? -13.363 2.145 14.944 1.00 97.19 155 ALA A N 1
ATOM 1225 C CA . ALA A 1 155 ? -12.106 2.842 14.691 1.00 97.19 155 ALA A CA 1
ATOM 1226 C C . ALA A 1 155 ? -12.294 4.094 13.816 1.00 97.19 155 ALA A C 1
ATOM 1228 O O . ALA A 1 155 ? -11.604 5.087 14.044 1.00 97.19 155 ALA A O 1
ATOM 1229 N N . LYS A 1 156 ? -13.262 4.088 12.887 1.00 96.12 156 LYS A N 1
ATOM 1230 C CA . LYS A 1 156 ? -13.598 5.229 12.020 1.00 96.12 156 LYS A CA 1
ATOM 1231 C C . LYS A 1 156 ? -13.890 6.486 12.838 1.00 96.12 156 LYS A C 1
ATOM 1233 O O . LYS A 1 156 ? -13.345 7.540 12.550 1.00 96.12 156 LYS A O 1
ATOM 1238 N N . PHE A 1 157 ? -14.639 6.359 13.935 1.00 96.31 157 PHE A N 1
ATOM 1239 C CA . PHE A 1 157 ? -14.959 7.482 14.830 1.00 96.31 157 PHE A CA 1
ATOM 1240 C C . PHE A 1 157 ? -13.751 8.091 15.562 1.00 96.31 157 PHE A C 1
ATOM 1242 O O . PHE A 1 157 ? -13.900 9.092 16.260 1.00 96.31 157 PHE A O 1
ATOM 1249 N N . LYS A 1 158 ? -12.561 7.485 15.474 1.00 97.44 158 LYS A N 1
ATOM 1250 C CA . LYS A 1 158 ? -11.323 8.037 16.046 1.00 97.44 158 LYS A CA 1
ATOM 1251 C C . LYS A 1 158 ? -10.524 8.860 15.040 1.00 97.44 158 LYS A C 1
ATOM 1253 O O . LYS A 1 158 ? -9.591 9.552 15.450 1.00 97.44 158 LYS A O 1
ATOM 1258 N N . PHE A 1 159 ? -10.880 8.804 13.760 1.00 96.31 159 PHE A N 1
ATOM 1259 C CA . PHE A 1 159 ? -10.243 9.592 12.717 1.00 96.31 159 PHE A CA 1
ATOM 1260 C C . PHE A 1 159 ? -11.062 10.852 12.390 1.00 96.31 159 PHE A C 1
ATOM 1262 O O . PHE A 1 159 ? -12.289 10.831 12.478 1.00 96.31 159 PHE A O 1
ATOM 1269 N N . PRO A 1 160 ? -10.397 11.978 12.064 1.00 94.62 160 PRO A N 1
ATOM 1270 C CA . PRO A 1 160 ? -11.048 13.102 11.397 1.00 94.62 160 PRO A CA 1
ATOM 1271 C C . PRO A 1 160 ? -11.478 12.697 9.980 1.00 94.62 160 PRO A C 1
ATOM 1273 O O . PRO A 1 160 ? -10.944 11.739 9.448 1.00 94.62 160 PRO A O 1
ATOM 1276 N N . GLY A 1 161 ? -12.415 13.422 9.370 1.00 92.31 161 GLY A N 1
ATOM 1277 C CA . GLY A 1 161 ? -12.774 13.220 7.961 1.00 92.31 161 GLY A CA 1
ATOM 1278 C C . GLY A 1 161 ? -13.602 11.969 7.668 1.00 92.31 161 G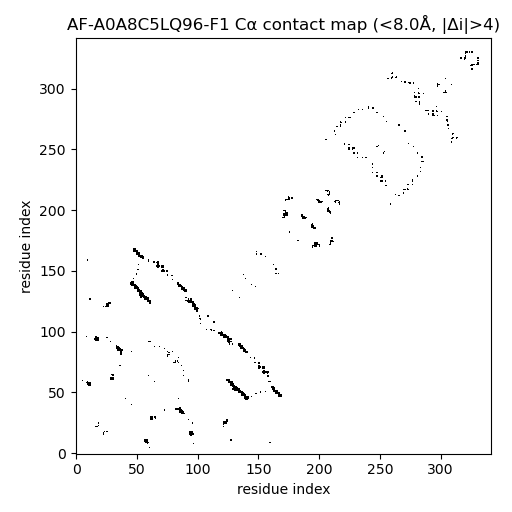LY A C 1
ATOM 1279 O O . GLY A 1 161 ? -14.201 11.364 8.559 1.00 92.31 161 GLY A O 1
ATOM 1280 N N . ARG A 1 162 ? -13.695 11.629 6.380 1.00 92.56 162 ARG A N 1
ATOM 1281 C CA . ARG A 1 162 ? -14.454 10.484 5.866 1.00 92.56 162 ARG A CA 1
ATOM 1282 C C . ARG A 1 162 ? -13.537 9.297 5.582 1.00 92.56 162 ARG A C 1
ATOM 1284 O O . ARG A 1 162 ? -12.590 9.390 4.802 1.00 92.56 162 ARG A O 1
ATOM 1291 N N . GLN A 1 163 ? -13.871 8.145 6.159 1.00 92.25 163 GLN A N 1
ATOM 1292 C CA . GLN A 1 163 ? -13.259 6.865 5.804 1.00 92.25 163 GLN A CA 1
ATOM 1293 C C . GLN A 1 163 ? -14.304 5.894 5.276 1.00 92.25 163 GLN A C 1
ATOM 1295 O O . GLN A 1 163 ? -15.440 5.838 5.759 1.00 92.25 163 GLN A O 1
ATOM 1300 N N . LYS A 1 164 ? -13.871 5.076 4.322 1.00 89.69 164 LYS A N 1
ATOM 1301 C CA . LYS A 1 164 ? -14.639 3.967 3.764 1.00 89.69 164 LYS A CA 1
ATOM 1302 C C . LYS A 1 164 ? -14.088 2.654 4.298 1.00 89.69 164 LYS A C 1
ATOM 1304 O O . LYS A 1 164 ? -12.878 2.492 4.464 1.00 89.69 164 LYS A O 1
ATOM 1309 N N . ILE A 1 165 ? -14.986 1.725 4.591 1.00 91.31 165 ILE A N 1
ATOM 1310 C CA . ILE A 1 165 ? -14.626 0.355 4.944 1.00 91.31 165 ILE A CA 1
ATOM 1311 C C . ILE A 1 165 ? -14.776 -0.454 3.667 1.00 91.31 165 ILE A C 1
ATOM 1313 O O . ILE A 1 165 ? -15.851 -0.482 3.080 1.00 91.31 165 ILE A O 1
ATOM 1317 N N . ASN A 1 166 ? -13.687 -1.065 3.229 1.00 86.06 166 ASN A N 1
ATOM 1318 C CA . ASN A 1 166 ? -13.665 -1.939 2.077 1.00 86.06 166 ASN A CA 1
ATOM 1319 C C . ASN A 1 166 ? -13.303 -3.343 2.558 1.00 86.06 166 ASN A C 1
ATOM 1321 O O . ASN A 1 166 ? -12.204 -3.564 3.071 1.00 86.06 166 ASN A O 1
ATOM 1325 N N . MET A 1 167 ? -14.234 -4.281 2.428 1.00 82.31 167 MET A N 1
ATOM 1326 C CA . MET A 1 167 ? -13.936 -5.695 2.620 1.00 82.31 167 MET A CA 1
ATOM 1327 C C . MET A 1 167 ? -13.207 -6.158 1.362 1.00 82.31 167 MET A C 1
ATOM 1329 O O . MET A 1 167 ? -13.822 -6.456 0.341 1.00 82.31 167 MET A O 1
ATOM 1333 N N . SER A 1 168 ? -11.876 -6.131 1.395 1.00 66.69 168 SER A N 1
ATOM 1334 C CA . SER A 1 168 ? -11.084 -6.536 0.247 1.00 66.69 168 SER A CA 1
ATOM 1335 C C . SER A 1 168 ? -11.211 -8.043 0.057 1.00 66.69 168 SER A C 1
ATOM 1337 O O . SER A 1 168 ? -10.676 -8.828 0.838 1.00 66.69 168 SER A O 1
ATOM 1339 N N . LYS A 1 169 ? -11.931 -8.439 -0.998 1.00 57.22 169 LYS A N 1
ATOM 1340 C CA . LYS A 1 169 ? -11.359 -9.085 -2.197 1.00 57.22 169 LYS A CA 1
ATOM 1341 C C . LYS A 1 169 ? -12.473 -9.560 -3.145 1.00 57.22 169 LYS A C 1
ATOM 1343 O O . LYS A 1 169 ? -12.517 -10.737 -3.487 1.00 57.22 169 LYS A O 1
ATOM 1348 N N . THR A 1 170 ? -13.344 -8.659 -3.595 1.00 58.62 170 THR A N 1
ATOM 1349 C CA . THR A 1 170 ? -14.300 -9.028 -4.646 1.00 58.62 170 THR A CA 1
ATOM 1350 C C . THR A 1 170 ? -14.434 -7.894 -5.648 1.00 58.62 170 THR A C 1
ATOM 1352 O O . THR A 1 170 ? -15.288 -7.024 -5.532 1.00 58.62 170 THR A O 1
ATOM 1355 N N . GLU A 1 171 ? -13.519 -7.884 -6.611 1.00 68.38 171 GLU A N 1
ATOM 1356 C CA . GLU A 1 171 ? -13.749 -7.200 -7.879 1.00 68.38 171 GLU A CA 1
ATOM 1357 C C . GLU A 1 171 ? -14.464 -8.201 -8.791 1.00 68.38 171 GLU A C 1
ATOM 1359 O O . GLU A 1 171 ? -14.059 -9.364 -8.873 1.00 68.38 171 GLU A O 1
ATOM 1364 N N . LEU A 1 172 ? -15.541 -7.767 -9.438 1.00 73.44 172 LEU A N 1
ATOM 1365 C CA . LEU A 1 172 ? -16.276 -8.575 -10.400 1.00 73.44 172 LEU A CA 1
ATOM 1366 C C . LEU A 1 172 ? -15.720 -8.283 -11.794 1.00 73.44 172 LEU A C 1
ATOM 1368 O O . LEU A 1 172 ? -15.800 -7.149 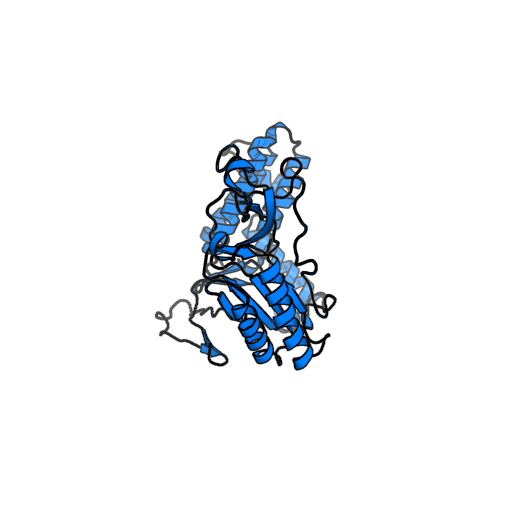-12.254 1.00 73.44 172 LEU A O 1
ATOM 1372 N N . LEU A 1 173 ? -15.146 -9.286 -12.455 1.00 82.94 173 LEU A N 1
ATOM 1373 C CA . LEU A 1 173 ? -14.776 -9.207 -13.868 1.00 82.94 173 LEU A CA 1
ATOM 1374 C C . LEU A 1 173 ? -15.755 -10.068 -14.655 1.00 82.94 173 LEU A C 1
ATOM 1376 O O . LEU A 1 173 ? -15.844 -11.269 -14.400 1.00 82.94 173 LEU A O 1
ATOM 1380 N N . LEU A 1 174 ? -16.458 -9.470 -15.613 1.00 83.44 174 LEU A N 1
ATOM 1381 C CA . LEU A 1 174 ? -17.227 -10.241 -16.579 1.00 83.44 174 LEU A CA 1
ATOM 1382 C C . LEU A 1 174 ? -16.371 -10.526 -17.810 1.00 83.44 174 LEU A C 1
ATOM 1384 O O . LEU A 1 174 ? -15.791 -9.604 -18.380 1.00 83.44 174 LEU A O 1
ATOM 1388 N N . ILE A 1 175 ? -16.339 -11.791 -18.225 1.00 84.50 175 ILE A N 1
ATOM 1389 C CA . ILE A 1 175 ? -15.690 -12.232 -19.460 1.00 84.50 175 ILE A CA 1
ATOM 1390 C C . ILE A 1 175 ? -16.793 -12.743 -20.396 1.00 84.50 175 ILE A C 1
ATOM 1392 O O . ILE A 1 175 ? -17.216 -13.894 -20.257 1.00 84.50 175 ILE A O 1
ATOM 1396 N N . PRO A 1 176 ? -17.330 -11.895 -21.293 1.00 81.19 176 PRO A N 1
ATOM 1397 C CA . PRO A 1 176 ? -18.302 -12.333 -22.285 1.00 81.19 176 PRO A CA 1
ATOM 1398 C C . PRO A 1 176 ? -17.618 -13.163 -23.390 1.00 81.19 176 PRO A C 1
ATOM 1400 O O . PRO A 1 176 ? -16.432 -12.963 -23.667 1.00 81.19 176 PRO A O 1
ATOM 1403 N N . PRO A 1 177 ? -18.338 -14.080 -24.059 1.00 80.38 177 PRO A N 1
ATOM 1404 C CA . PRO A 1 177 ? -17.819 -14.747 -25.249 1.00 80.38 177 PRO A CA 1
ATOM 1405 C C . PRO A 1 177 ? -17.626 -13.735 -26.391 1.00 80.38 177 PRO A C 1
ATOM 1407 O O . PRO A 1 177 ? -18.346 -12.742 -26.473 1.00 80.38 177 PRO A O 1
ATOM 1410 N N . SER A 1 178 ? -16.669 -13.992 -27.292 1.00 68.94 178 SER A N 1
ATOM 1411 C CA . SER A 1 178 ? -16.159 -13.020 -28.280 1.00 68.94 178 SER A CA 1
ATOM 1412 C C . SER A 1 178 ? -17.198 -12.385 -29.221 1.00 68.94 178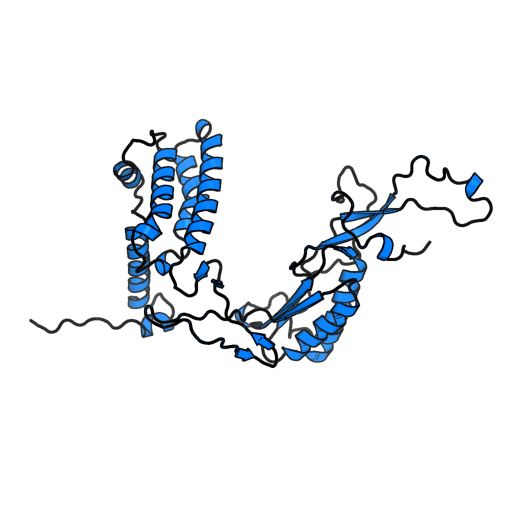 SER A C 1
ATOM 1414 O O . SER A 1 178 ? -16.900 -11.347 -29.799 1.00 68.94 178 SER A O 1
ATOM 1416 N N . ASN A 1 179 ? -18.400 -12.963 -29.340 1.00 69.19 179 ASN A N 1
ATOM 1417 C CA . ASN A 1 179 ? -19.491 -12.480 -30.199 1.00 69.19 179 ASN A CA 1
ATOM 1418 C C . ASN A 1 179 ? -20.775 -12.110 -29.425 1.00 69.19 179 ASN A C 1
ATOM 1420 O O . ASN A 1 179 ? -21.839 -11.996 -30.032 1.00 69.19 179 ASN A O 1
ATOM 1424 N N . ALA A 1 180 ? -20.727 -11.963 -28.097 1.00 67.38 180 ALA A N 1
ATOM 1425 C CA . ALA A 1 180 ? -21.907 -11.555 -27.335 1.00 67.38 180 ALA A CA 1
ATOM 1426 C C . ALA A 1 180 ? -22.152 -10.042 -27.416 1.00 67.38 180 ALA A C 1
ATOM 1428 O O . ALA A 1 180 ? -21.219 -9.238 -27.384 1.00 67.38 180 ALA A O 1
ATOM 1429 N N . ALA A 1 181 ? -23.433 -9.665 -27.460 1.00 70.94 181 ALA A N 1
ATOM 1430 C CA . ALA A 1 181 ? -23.875 -8.297 -27.216 1.00 70.94 181 ALA A CA 1
ATOM 1431 C C . ALA A 1 181 ? -23.347 -7.790 -25.858 1.00 70.94 181 ALA A C 1
ATOM 1433 O O . ALA A 1 181 ? -23.085 -8.610 -24.968 1.00 70.94 181 ALA A O 1
ATOM 1434 N N . PRO A 1 182 ? -23.192 -6.460 -25.675 1.00 67.69 182 PRO A N 1
ATOM 1435 C CA . PRO A 1 182 ? -22.852 -5.905 -24.376 1.00 67.69 182 PRO A CA 1
ATOM 1436 C C . PRO A 1 182 ? -23.818 -6.478 -23.328 1.00 67.69 182 PRO A C 1
ATOM 1438 O O . PRO A 1 182 ? -25.037 -6.411 -23.513 1.00 67.69 182 PRO A O 1
ATOM 1441 N N . PRO A 1 183 ? -23.285 -7.114 -22.277 1.00 66.12 183 PRO A N 1
ATOM 1442 C CA . PRO A 1 183 ? -24.109 -7.770 -21.285 1.00 66.12 183 PRO A CA 1
ATOM 1443 C C . PRO A 1 183 ? -24.974 -6.723 -20.575 1.00 66.12 183 PRO A C 1
ATOM 1445 O O . PRO A 1 183 ? -24.520 -5.588 -20.402 1.00 66.12 183 PRO A O 1
ATOM 1448 N N . PRO A 1 184 ? -26.203 -7.079 -20.164 1.00 70.31 184 PRO A N 1
ATOM 1449 C CA . PRO A 1 184 ? -27.036 -6.183 -19.372 1.00 70.31 184 PRO A CA 1
ATOM 1450 C C . PRO A 1 184 ? -26.307 -5.798 -18.082 1.00 70.31 184 PRO A C 1
ATOM 1452 O O . PRO A 1 184 ? -25.477 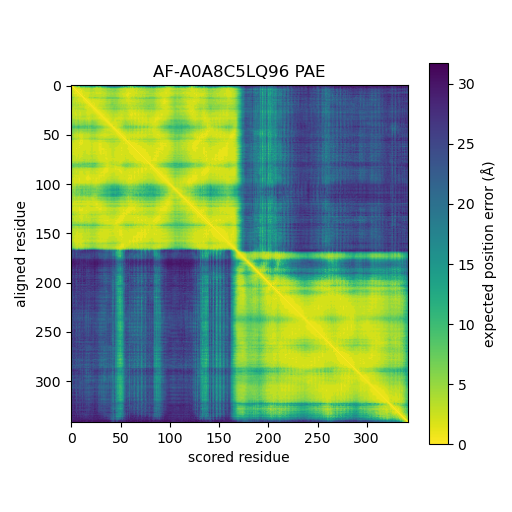-6.567 -17.585 1.00 70.31 184 PRO A O 1
ATOM 1455 N N . ASP A 1 185 ? -26.635 -4.628 -17.530 1.00 67.69 185 ASP A N 1
ATOM 1456 C CA . ASP A 1 185 ? -26.120 -4.187 -16.235 1.00 67.69 185 ASP A CA 1
ATOM 1457 C C . ASP A 1 185 ? -26.494 -5.216 -15.162 1.00 67.69 185 ASP A C 1
ATOM 1459 O O . ASP A 1 185 ? -27.607 -5.250 -14.640 1.00 67.69 185 ASP A O 1
ATOM 1463 N N . PHE A 1 186 ? -25.548 -6.097 -14.854 1.00 71.62 186 PHE A N 1
ATOM 1464 C CA . PHE A 1 186 ? -25.701 -7.132 -13.850 1.00 71.62 186 PHE A CA 1
ATOM 1465 C C . PHE A 1 186 ? -24.856 -6.734 -12.646 1.00 71.62 186 PHE A C 1
ATOM 1467 O O . PHE A 1 186 ? -23.677 -6.399 -12.762 1.00 71.62 186 PHE A O 1
ATOM 1474 N N . SER A 1 187 ? -25.469 -6.734 -11.470 1.00 75.38 187 SER A N 1
ATOM 1475 C CA . SER A 1 187 ? -24.775 -6.463 -10.219 1.00 75.38 187 SER A CA 1
ATOM 1476 C C . SER A 1 187 ? -25.004 -7.625 -9.272 1.00 75.38 187 SER A C 1
ATOM 1478 O O . SER A 1 187 ? -26.094 -8.192 -9.220 1.00 75.38 187 SER A O 1
ATOM 1480 N N . ILE A 1 188 ? -23.951 -8.022 -8.564 1.00 73.44 188 ILE A N 1
ATOM 1481 C CA . ILE A 1 188 ? -24.025 -9.133 -7.619 1.00 73.44 188 ILE A CA 1
ATOM 1482 C C . ILE A 1 188 ? -24.044 -8.538 -6.219 1.00 73.44 188 ILE A C 1
ATOM 1484 O O . ILE A 1 188 ? -23.126 -7.812 -5.826 1.00 73.44 188 ILE A O 1
ATOM 1488 N N . THR A 1 189 ? -25.089 -8.847 -5.457 1.00 70.50 189 THR A N 1
ATOM 1489 C CA . THR A 1 189 ? -25.174 -8.481 -4.044 1.00 70.50 189 THR A CA 1
ATOM 1490 C C . THR A 1 189 ? -24.500 -9.567 -3.216 1.00 70.50 189 THR A C 1
ATOM 1492 O O . THR A 1 189 ? -25.042 -10.655 -3.040 1.00 70.50 189 THR A O 1
ATOM 1495 N N . VAL A 1 190 ? -23.309 -9.281 -2.691 1.00 59.91 190 VAL A N 1
ATOM 1496 C CA . VAL A 1 190 ? -22.622 -10.178 -1.752 1.00 59.91 190 VAL A CA 1
ATOM 1497 C C . VAL A 1 190 ? -22.753 -9.582 -0.356 1.00 59.91 190 VAL A C 1
ATOM 1499 O O . VAL A 1 190 ? -22.087 -8.599 -0.034 1.00 59.91 190 VAL A O 1
ATOM 1502 N N . GLU A 1 191 ? -23.631 -10.168 0.464 1.00 48.34 191 GLU A N 1
ATOM 1503 C CA . GLU A 1 191 ? -23.923 -9.726 1.840 1.00 48.34 191 GLU A CA 1
ATOM 1504 C C . GLU A 1 191 ? -24.278 -8.225 1.943 1.00 48.34 191 GLU A C 1
ATOM 1506 O O . GLU A 1 191 ? -23.671 -7.467 2.698 1.00 48.34 191 GLU A O 1
ATOM 1511 N N . GLY A 1 192 ? -25.242 -7.772 1.133 1.00 58.22 192 GLY A N 1
ATOM 1512 C CA . GLY A 1 192 ? -25.761 -6.395 1.166 1.00 58.22 192 GLY A CA 1
ATOM 1513 C C . GLY A 1 192 ? -24.879 -5.336 0.490 1.00 58.22 192 GLY A C 1
ATOM 1514 O O . GLY A 1 192 ? -25.268 -4.172 0.433 1.00 58.22 192 GLY A O 1
ATOM 1515 N N . ILE A 1 193 ? -23.716 -5.716 -0.049 1.00 57.72 193 ILE A N 1
ATOM 1516 C CA . ILE A 1 193 ? -22.863 -4.837 -0.858 1.00 57.72 193 ILE A CA 1
ATOM 1517 C C . ILE A 1 193 ? -23.081 -5.176 -2.331 1.00 57.72 193 ILE A C 1
ATOM 1519 O O . ILE A 1 193 ? -22.763 -6.280 -2.774 1.00 57.72 193 ILE A O 1
ATOM 1523 N N . THR A 1 194 ? -23.610 -4.219 -3.089 1.00 68.88 194 THR A N 1
ATOM 1524 C CA . THR A 1 194 ? -23.754 -4.327 -4.543 1.00 68.88 194 THR A CA 1
ATOM 1525 C C . THR A 1 194 ? -22.391 -4.131 -5.201 1.00 68.88 194 THR A C 1
ATOM 1527 O O . THR A 1 194 ? -21.813 -3.044 -5.134 1.00 68.88 194 THR A O 1
ATOM 1530 N N . ILE A 1 195 ? -21.861 -5.188 -5.814 1.00 75.12 195 ILE A N 1
ATOM 1531 C CA . ILE A 1 195 ? -20.607 -5.152 -6.570 1.00 75.12 195 ILE A CA 1
ATOM 1532 C C . ILE A 1 195 ? -20.961 -4.987 -8.046 1.00 75.12 195 ILE A C 1
ATOM 1534 O O . ILE A 1 195 ? -21.636 -5.840 -8.626 1.00 75.12 195 ILE A O 1
ATOM 1538 N N . SER A 1 196 ? -20.502 -3.889 -8.646 1.00 74.88 196 SER A N 1
ATOM 1539 C CA . SER A 1 196 ? -20.608 -3.652 -10.083 1.00 74.88 196 SER A CA 1
ATOM 1540 C C . SER A 1 196 ? -19.427 -4.277 -10.840 1.00 74.88 196 SER A C 1
ATOM 1542 O O . SER A 1 196 ? -18.317 -4.366 -10.299 1.00 74.88 196 SER A O 1
ATOM 1544 N N . PRO A 1 197 ? -19.642 -4.727 -12.088 1.00 81.06 197 PRO A N 1
ATOM 1545 C CA . PRO A 1 197 ? -18.586 -5.268 -12.927 1.00 81.06 197 PRO A CA 1
ATOM 1546 C C . PRO A 1 197 ? -17.556 -4.184 -13.259 1.00 81.06 197 PRO A C 1
ATOM 1548 O O . PRO A 1 197 ? -17.891 -3.055 -13.614 1.00 81.06 197 PRO A O 1
ATOM 1551 N N . SER A 1 198 ? -16.282 -4.540 -13.144 1.00 81.38 198 SER A N 1
ATOM 1552 C CA . SER A 1 198 ? -15.154 -3.724 -13.578 1.00 81.38 198 SER A CA 1
ATOM 1553 C C . SER A 1 198 ? -14.658 -4.206 -14.937 1.00 81.38 198 SER A C 1
ATOM 1555 O O . SER A 1 198 ? -14.555 -5.406 -15.184 1.00 81.38 198 SER A O 1
ATOM 1557 N N . ASN A 1 199 ? -14.259 -3.268 -15.797 1.00 82.62 199 ASN A N 1
ATOM 1558 C CA . ASN A 1 199 ? -13.644 -3.577 -17.093 1.00 82.62 199 ASN A CA 1
ATOM 1559 C C . ASN A 1 199 ? -12.213 -4.119 -16.963 1.00 82.62 199 ASN A C 1
ATOM 1561 O O . ASN A 1 199 ? -11.680 -4.690 -17.914 1.00 82.62 199 ASN A O 1
ATOM 1565 N N . GLN A 1 200 ? -11.565 -3.891 -15.815 1.00 84.06 200 GLN A N 1
ATOM 1566 C CA . GLN A 1 200 ? -10.210 -4.354 -15.525 1.00 84.06 200 GLN A CA 1
ATOM 1567 C C . GLN A 1 200 ? -10.087 -4.778 -14.062 1.00 84.06 200 GLN A C 1
ATOM 1569 O O . GLN A 1 200 ? -10.525 -4.059 -13.163 1.00 84.06 200 GLN A O 1
ATOM 1574 N N . VAL A 1 201 ? -9.442 -5.914 -13.819 1.00 85.12 201 VAL A N 1
ATOM 1575 C CA . VAL A 1 201 ? -9.224 -6.478 -12.483 1.00 85.12 201 VAL A CA 1
ATOM 1576 C C . VAL A 1 201 ? -7.768 -6.877 -12.320 1.00 85.12 201 VAL A C 1
ATOM 1578 O O . VAL A 1 201 ? -7.138 -7.404 -13.239 1.00 85.12 201 VAL A O 1
ATOM 1581 N N . ARG A 1 202 ? -7.197 -6.623 -11.139 1.00 81.69 202 ARG A N 1
ATOM 1582 C CA . ARG A 1 202 ? -5.800 -6.977 -10.854 1.00 81.69 202 ARG A CA 1
ATOM 1583 C C . ARG A 1 202 ? -5.715 -8.257 -10.030 1.00 81.69 202 ARG A C 1
ATOM 1585 O O . ARG A 1 202 ? -5.962 -8.249 -8.828 1.00 81.69 202 ARG A O 1
ATOM 1592 N N . CYS A 1 203 ? -5.233 -9.335 -10.642 1.00 80.69 203 CYS A N 1
ATOM 1593 C CA . CYS A 1 203 ? -4.976 -10.606 -9.967 1.00 80.69 203 CYS A CA 1
ATOM 1594 C C . CYS A 1 203 ? -3.469 -10.845 -9.803 1.00 80.69 203 CYS A C 1
ATOM 1596 O O . CYS A 1 203 ? -2.740 -10.925 -10.786 1.00 80.69 203 CYS A O 1
ATOM 1598 N N . LEU A 1 204 ? -2.981 -10.916 -8.556 1.00 76.25 204 LEU A N 1
ATOM 1599 C CA . LEU A 1 204 ? -1.585 -11.240 -8.191 1.00 76.25 204 LEU A CA 1
ATOM 1600 C C . LEU A 1 204 ? -0.474 -10.400 -8.871 1.00 76.25 204 LEU A C 1
ATOM 1602 O O . LEU A 1 204 ? 0.688 -10.734 -8.708 1.00 76.25 204 LEU A O 1
ATOM 1606 N N . ALA A 1 205 ? -0.820 -9.276 -9.521 1.00 79.75 205 ALA A N 1
ATOM 1607 C CA . ALA A 1 205 ? 0.013 -8.357 -10.328 1.00 79.75 205 ALA A CA 1
ATOM 1608 C C . ALA A 1 205 ? -0.169 -8.419 -11.855 1.00 79.75 205 ALA A C 1
ATOM 1610 O O . ALA A 1 205 ? 0.429 -7.604 -12.560 1.00 79.75 205 ALA A O 1
ATOM 1611 N N . VAL A 1 206 ? -1.062 -9.270 -12.349 1.00 87.31 206 VAL A N 1
ATOM 1612 C CA . VAL A 1 206 ? -1.540 -9.263 -13.735 1.00 87.31 206 VAL A CA 1
ATOM 1613 C C . VAL A 1 206 ? -2.844 -8.475 -13.810 1.00 87.31 206 VAL A C 1
ATOM 1615 O O . VAL A 1 206 ? -3.707 -8.617 -12.945 1.00 87.31 206 VAL A O 1
ATOM 1618 N N . THR A 1 207 ? -2.972 -7.611 -14.816 1.00 89.12 207 THR A N 1
ATOM 1619 C CA . THR A 1 207 ? -4.212 -6.869 -15.073 1.00 89.12 207 THR A CA 1
ATOM 1620 C C . THR A 1 207 ? -4.995 -7.619 -16.139 1.00 89.12 207 THR A C 1
ATOM 1622 O O . THR A 1 207 ? -4.538 -7.716 -17.275 1.00 89.12 207 THR A O 1
ATOM 1625 N N . LEU A 1 208 ? -6.141 -8.162 -15.753 1.00 89.38 208 LEU A N 1
ATOM 1626 C CA . LEU A 1 208 ? -7.090 -8.834 -16.629 1.00 89.38 208 LEU A CA 1
ATOM 1627 C C . LEU A 1 208 ? -8.113 -7.806 -17.096 1.00 89.38 208 LEU A C 1
ATOM 1629 O O . LEU A 1 208 ? -8.659 -7.079 -16.270 1.00 89.38 208 LEU A O 1
ATOM 1633 N N . ASP A 1 209 ? -8.348 -7.723 -18.393 1.00 90.00 209 ASP A N 1
ATOM 1634 C CA . ASP A 1 209 ? -9.448 -6.971 -18.987 1.00 90.00 209 ASP A CA 1
ATOM 1635 C C . ASP A 1 209 ? -10.620 -7.903 -19.311 1.00 90.00 209 ASP A C 1
ATOM 1637 O O . ASP A 1 209 ? -10.438 -9.114 -19.445 1.00 90.00 209 ASP A O 1
ATOM 1641 N N . SER A 1 210 ? -11.821 -7.344 -19.450 1.00 85.69 210 SER A N 1
ATOM 1642 C CA . SER A 1 210 ? -13.036 -8.117 -19.749 1.00 85.69 210 SER A CA 1
ATOM 1643 C C . SER A 1 210 ? -12.938 -8.920 -21.051 1.00 85.69 210 SER A C 1
ATOM 1645 O O . SER A 1 210 ? -13.492 -10.009 -21.142 1.00 85.69 210 SER A O 1
ATOM 1647 N N . ALA A 1 211 ? -12.183 -8.426 -22.035 1.00 85.75 211 ALA A N 1
ATOM 1648 C CA . ALA A 1 211 ? -11.954 -9.101 -23.312 1.00 85.75 211 ALA A CA 1
ATOM 1649 C C . ALA A 1 211 ? -10.781 -10.102 -23.293 1.00 85.75 211 ALA A C 1
ATOM 1651 O O . ALA A 1 211 ? -10.472 -10.683 -24.332 1.00 85.75 211 ALA A O 1
ATOM 1652 N N . LEU A 1 212 ? -10.089 -10.275 -22.156 1.00 87.31 212 LEU A N 1
ATOM 1653 C CA . LEU A 1 212 ? -8.853 -11.066 -22.042 1.00 87.31 212 LEU A CA 1
ATOM 1654 C C . LEU A 1 212 ? -7.801 -10.722 -23.119 1.00 87.31 212 LEU A C 1
ATOM 1656 O O . LEU A 1 212 ? -7.019 -11.573 -23.542 1.00 87.31 212 LEU A O 1
ATOM 1660 N N . SER A 1 213 ? -7.755 -9.467 -23.574 1.00 89.44 213 SER A N 1
ATOM 1661 C CA . SER A 1 213 ? -6.786 -8.997 -24.570 1.00 89.44 213 SER A CA 1
ATOM 1662 C C . SER A 1 213 ? -5.400 -8.733 -23.973 1.00 89.44 213 SER A C 1
ATOM 1664 O O . SER A 1 213 ? -4.405 -8.680 -24.704 1.00 89.44 213 SER A O 1
ATOM 1666 N N . PHE A 1 214 ? -5.332 -8.519 -22.653 1.00 92.19 214 PHE A N 1
ATOM 1667 C CA . PHE A 1 214 ? -4.155 -8.133 -21.871 1.00 92.19 214 PHE A CA 1
ATOM 1668 C C . PHE A 1 214 ? -3.457 -6.847 -22.347 1.00 92.19 214 PHE A C 1
ATOM 1670 O O . PHE A 1 214 ? -2.357 -6.532 -21.883 1.00 92.19 214 PHE A O 1
ATOM 1677 N N . ILE A 1 215 ? -4.080 -6.045 -23.217 1.00 92.44 215 ILE A N 1
ATOM 1678 C CA . ILE A 1 215 ? -3.489 -4.805 -23.748 1.00 92.44 215 ILE A CA 1
ATOM 1679 C C . ILE A 1 215 ? -3.092 -3.829 -22.621 1.00 92.44 215 ILE A C 1
ATOM 1681 O O . ILE A 1 215 ? -1.952 -3.343 -22.637 1.00 92.44 215 ILE A O 1
ATOM 1685 N N . PRO A 1 216 ? -3.943 -3.555 -21.604 1.00 91.81 216 PRO A N 1
ATOM 1686 C CA . PRO A 1 216 ? -3.571 -2.665 -20.501 1.00 91.81 216 PRO A CA 1
ATOM 1687 C C . PRO A 1 216 ? -2.365 -3.189 -19.713 1.00 91.81 216 PRO A C 1
ATOM 1689 O O . PRO A 1 216 ? -1.468 -2.421 -19.346 1.00 91.81 216 PRO A O 1
ATOM 1692 N N . HIS A 1 217 ? -2.308 -4.508 -19.505 1.00 93.81 217 HIS A N 1
ATOM 1693 C CA . HIS A 1 217 ? -1.202 -5.164 -18.820 1.00 93.81 217 HIS A CA 1
ATOM 1694 C C . HIS A 1 217 ? 0.101 -5.045 -19.615 1.00 93.81 217 HIS A C 1
ATOM 1696 O O . HIS A 1 217 ? 1.100 -4.562 -19.078 1.00 93.81 217 HIS A O 1
ATOM 1702 N N . ILE A 1 218 ? 0.082 -5.394 -20.905 1.00 94.75 218 ILE A N 1
ATOM 1703 C CA . ILE A 1 218 ? 1.244 -5.309 -21.798 1.00 94.75 218 ILE A CA 1
ATOM 1704 C C . ILE A 1 218 ? 1.746 -3.867 -21.896 1.00 94.75 218 ILE A C 1
ATOM 1706 O O . ILE A 1 218 ? 2.958 -3.641 -21.855 1.00 94.75 218 ILE A O 1
ATOM 1710 N N . LYS A 1 219 ? 0.850 -2.875 -21.969 1.00 94.06 219 LYS A N 1
ATOM 1711 C CA . LYS A 1 219 ? 1.215 -1.449 -21.999 1.00 94.06 219 LYS A CA 1
ATOM 1712 C C . LYS A 1 219 ? 1.931 -1.023 -20.716 1.00 94.06 219 LYS A C 1
ATOM 1714 O O . LYS A 1 219 ? 2.996 -0.404 -20.788 1.00 94.06 219 LYS A O 1
ATOM 1719 N N . SER A 1 220 ? 1.387 -1.391 -19.556 1.00 93.44 220 SER A N 1
ATOM 1720 C CA . SER A 1 220 ? 1.977 -1.091 -18.245 1.00 93.44 220 SER A CA 1
ATOM 1721 C C . SER A 1 220 ? 3.340 -1.770 -18.060 1.00 93.44 220 SER A C 1
ATOM 1723 O O . SER A 1 220 ? 4.335 -1.110 -17.734 1.00 93.44 220 SER A O 1
ATOM 1725 N N . LEU A 1 221 ? 3.424 -3.068 -18.374 1.00 93.88 221 LEU A N 1
ATOM 1726 C CA . LEU A 1 221 ? 4.658 -3.854 -18.341 1.00 93.88 221 LEU A CA 1
ATOM 1727 C C . LEU A 1 221 ? 5.721 -3.261 -19.273 1.00 93.88 221 LEU A C 1
ATOM 1729 O O . LEU A 1 221 ? 6.867 -3.053 -18.863 1.00 93.88 221 LEU A O 1
ATOM 1733 N N . SER A 1 222 ? 5.328 -2.921 -20.502 1.00 95.19 222 SER A N 1
ATOM 1734 C CA . SER A 1 222 ? 6.221 -2.348 -21.508 1.00 95.19 222 SER A CA 1
ATOM 1735 C C . SER A 1 222 ? 6.774 -0.995 -21.080 1.00 95.19 222 SER A C 1
ATOM 1737 O O . SER A 1 222 ? 7.975 -0.753 -21.201 1.00 95.19 222 SER A O 1
ATOM 1739 N N . SER A 1 223 ? 5.922 -0.117 -20.543 1.00 93.69 223 SER A N 1
ATOM 1740 C CA . SER A 1 223 ? 6.339 1.189 -20.026 1.00 93.69 223 SER A CA 1
ATOM 1741 C C . SER A 1 223 ? 7.352 1.037 -18.892 1.00 93.69 223 SER A C 1
ATOM 1743 O O . SER A 1 223 ? 8.387 1.704 -18.881 1.00 93.69 223 SER A O 1
ATOM 1745 N N . SER A 1 224 ? 7.092 0.114 -17.964 1.00 93.62 224 SER A N 1
ATOM 1746 C CA . SER A 1 224 ? 7.986 -0.137 -16.835 1.00 93.62 224 SER A CA 1
ATOM 1747 C C . SER A 1 224 ? 9.342 -0.698 -17.280 1.00 93.62 224 SER A C 1
ATOM 1749 O O . SER A 1 224 ? 10.381 -0.258 -16.791 1.00 93.62 224 SER A O 1
ATOM 1751 N N . CYS A 1 225 ? 9.357 -1.625 -18.241 1.00 96.44 225 CYS A N 1
ATOM 1752 C CA . CYS A 1 225 ? 10.593 -2.187 -18.788 1.00 96.44 225 CYS A CA 1
ATOM 1753 C C . CYS A 1 225 ? 11.396 -1.155 -19.591 1.00 96.44 225 CYS A C 1
ATOM 1755 O O . CYS A 1 225 ? 12.613 -1.082 -19.440 1.00 96.44 225 CYS A O 1
ATOM 1757 N N . ARG A 1 226 ? 10.732 -0.317 -20.400 1.00 95.81 226 ARG A N 1
ATOM 1758 C CA . ARG A 1 226 ? 11.393 0.777 -21.131 1.00 95.81 226 ARG A CA 1
ATOM 1759 C C . ARG A 1 226 ? 12.033 1.783 -20.185 1.00 95.81 226 ARG A C 1
ATOM 1761 O O . ARG A 1 226 ? 13.164 2.183 -20.424 1.00 95.81 226 ARG A O 1
ATOM 1768 N N . TYR A 1 227 ? 11.355 2.134 -19.092 1.00 95.81 227 TYR A N 1
ATOM 1769 C CA . TYR A 1 227 ? 11.927 2.996 -18.058 1.00 95.81 227 TYR A CA 1
ATOM 1770 C C . TYR A 1 227 ? 13.234 2.417 -17.492 1.00 95.81 227 TYR A C 1
ATOM 1772 O O . TYR A 1 227 ? 14.232 3.130 -17.406 1.00 95.81 227 TYR A O 1
ATOM 1780 N N . GLN A 1 228 ? 13.260 1.114 -17.182 1.00 95.75 228 GLN A N 1
ATOM 1781 C CA . GLN A 1 228 ? 14.488 0.452 -16.733 1.00 95.75 228 GLN A CA 1
ATOM 1782 C C . GLN A 1 228 ? 15.566 0.471 -17.819 1.00 95.75 228 GLN A C 1
ATOM 1784 O O . GLN A 1 228 ? 16.682 0.897 -17.545 1.00 95.75 228 GLN A O 1
ATOM 1789 N N . LEU A 1 229 ? 15.240 0.108 -19.063 1.00 95.25 229 LEU A N 1
ATOM 1790 C CA . LEU A 1 229 ? 16.202 0.145 -20.171 1.00 95.25 229 LEU A CA 1
ATOM 1791 C C . LEU A 1 229 ? 16.811 1.534 -20.389 1.00 95.25 229 LEU A C 1
ATOM 1793 O O . LEU A 1 229 ? 18.018 1.633 -20.592 1.00 95.25 229 LEU A O 1
ATOM 1797 N N . CYS A 1 230 ? 16.019 2.603 -20.291 1.00 95.12 230 CYS A N 1
ATOM 1798 C CA . CYS A 1 230 ? 16.524 3.973 -20.383 1.00 95.12 230 CYS A CA 1
ATOM 1799 C C . CYS A 1 230 ? 17.546 4.284 -19.280 1.00 95.12 230 CYS A C 1
ATOM 1801 O O . CYS A 1 230 ? 18.584 4.881 -19.558 1.00 95.12 230 CYS A O 1
ATOM 1803 N N . ASN A 1 231 ? 17.287 3.856 -18.043 1.00 95.31 231 ASN A N 1
ATOM 1804 C CA . ASN A 1 231 ? 18.219 4.059 -16.932 1.00 95.31 231 ASN A CA 1
ATOM 1805 C C . ASN A 1 231 ? 19.530 3.292 -17.145 1.00 95.31 231 ASN A C 1
ATOM 1807 O O . ASN A 1 231 ? 20.603 3.858 -16.952 1.00 95.31 231 ASN A O 1
ATOM 1811 N N . ILE A 1 232 ? 19.449 2.042 -17.609 1.00 95.19 232 ILE A N 1
ATOM 1812 C CA . ILE A 1 232 ? 20.622 1.213 -17.926 1.00 95.19 232 ILE A CA 1
ATOM 1813 C C . ILE A 1 232 ? 21.422 1.842 -19.062 1.00 95.19 232 ILE A C 1
ATOM 1815 O O . ILE A 1 232 ? 22.644 1.913 -18.994 1.00 95.19 232 ILE A O 1
ATOM 1819 N N . SER A 1 233 ? 20.736 2.352 -20.086 1.00 93.94 233 SER A N 1
ATOM 1820 C CA . SER A 1 233 ? 21.378 2.993 -21.229 1.00 93.94 233 SER A CA 1
ATOM 1821 C C . SER A 1 233 ? 22.205 4.214 -20.841 1.00 93.94 233 SER A C 1
ATOM 1823 O O . SER A 1 233 ? 23.234 4.449 -21.465 1.00 93.94 233 SER A O 1
ATOM 1825 N N . ARG A 1 234 ? 21.799 4.969 -19.815 1.00 95.31 234 ARG A N 1
ATOM 1826 C CA . ARG A 1 234 ? 22.549 6.142 -19.334 1.00 95.31 234 ARG A CA 1
ATOM 1827 C C . ARG A 1 234 ? 23.861 5.773 -18.650 1.00 95.31 234 ARG A C 1
ATOM 1829 O O . ARG A 1 234 ? 24.820 6.522 -18.747 1.00 95.31 234 ARG A O 1
ATOM 1836 N N . ILE A 1 235 ? 23.898 4.632 -17.967 1.00 94.81 235 ILE A N 1
ATOM 1837 C CA . ILE A 1 235 ? 25.095 4.147 -17.264 1.00 94.81 235 ILE A CA 1
ATOM 1838 C C . ILE A 1 235 ? 25.886 3.128 -18.091 1.00 94.81 235 ILE A C 1
ATOM 1840 O O . ILE A 1 235 ? 26.906 2.621 -17.631 1.00 94.81 235 ILE A O 1
ATOM 1844 N N . ARG A 1 236 ? 25.426 2.811 -19.309 1.00 93.12 236 ARG A N 1
ATOM 1845 C CA . ARG A 1 236 ? 25.962 1.724 -20.136 1.00 93.12 236 ARG A CA 1
ATOM 1846 C C . ARG A 1 236 ? 27.455 1.881 -20.423 1.00 93.12 236 ARG A C 1
ATOM 1848 O O . ARG A 1 236 ? 28.136 0.863 -20.497 1.00 93.12 236 ARG A O 1
ATOM 1855 N N . THR A 1 237 ? 27.955 3.110 -20.551 1.00 92.81 237 THR A N 1
ATOM 1856 C CA . THR A 1 237 ? 29.377 3.429 -20.783 1.00 92.81 237 THR A CA 1
ATOM 1857 C C . THR A 1 237 ? 30.297 2.957 -19.659 1.00 92.81 237 THR A C 1
ATOM 1859 O O . THR A 1 237 ? 31.467 2.700 -19.905 1.00 92.81 237 THR A O 1
ATOM 1862 N N . PHE A 1 238 ? 29.773 2.801 -18.442 1.00 94.62 238 PHE A N 1
ATOM 1863 C CA . PHE A 1 238 ? 30.538 2.401 -17.259 1.00 94.62 238 PHE A CA 1
ATOM 1864 C C . PHE A 1 238 ? 30.406 0.907 -16.929 1.00 94.62 238 PHE A C 1
ATOM 1866 O O . PHE A 1 238 ? 30.950 0.445 -15.930 1.00 94.62 238 PHE A O 1
ATOM 1873 N N . LEU A 1 239 ? 29.653 0.144 -17.729 1.00 94.25 239 LEU A N 1
ATOM 1874 C CA . LEU A 1 239 ? 29.350 -1.262 -17.462 1.00 94.25 239 LEU A CA 1
ATOM 1875 C C . LEU A 1 239 ? 30.021 -2.187 -18.481 1.00 94.25 239 LEU A C 1
ATOM 1877 O O . LEU A 1 239 ? 30.081 -1.896 -19.676 1.00 94.25 239 LEU A O 1
ATOM 1881 N N . THR A 1 240 ? 30.455 -3.363 -18.029 1.00 95.69 240 THR A N 1
ATOM 1882 C CA . THR A 1 240 ? 30.876 -4.443 -18.928 1.00 95.69 240 THR A CA 1
ATOM 1883 C C . THR A 1 240 ? 29.652 -5.116 -19.565 1.00 95.69 240 THR A C 1
ATOM 1885 O O . THR A 1 240 ? 28.516 -4.976 -19.098 1.00 95.69 240 THR A O 1
ATOM 1888 N N . ALA A 1 241 ? 29.849 -5.861 -20.656 1.00 93.44 241 ALA A N 1
ATOM 1889 C CA . ALA A 1 241 ? 28.754 -6.586 -21.310 1.00 93.44 241 ALA A CA 1
ATOM 1890 C C . ALA A 1 241 ? 28.113 -7.631 -20.373 1.00 93.44 241 ALA A C 1
ATOM 1892 O O . ALA A 1 241 ? 26.890 -7.779 -20.352 1.00 93.44 241 ALA A O 1
ATOM 1893 N N . VAL A 1 242 ? 28.925 -8.297 -19.543 1.00 95.38 242 VAL A N 1
ATOM 1894 C CA . VAL A 1 242 ? 28.472 -9.322 -18.587 1.00 95.38 242 VAL A CA 1
ATOM 1895 C C . VAL A 1 242 ? 27.599 -8.715 -17.487 1.00 95.38 242 VAL A C 1
ATOM 1897 O O . VAL A 1 242 ? 26.500 -9.214 -17.237 1.00 95.38 242 VAL A O 1
ATOM 1900 N N . THR A 1 243 ? 28.027 -7.608 -16.870 1.00 95.38 243 THR A N 1
ATOM 1901 C CA . THR A 1 243 ? 27.232 -6.945 -15.821 1.00 95.38 243 THR A CA 1
ATOM 1902 C C . THR A 1 243 ? 25.958 -6.329 -16.392 1.00 95.38 243 THR A C 1
ATOM 1904 O O . THR A 1 243 ? 24.890 -6.441 -15.791 1.00 95.38 243 THR A O 1
ATOM 1907 N N . THR A 1 244 ? 26.025 -5.769 -17.603 1.00 96.50 244 THR A N 1
ATOM 1908 C CA . THR A 1 244 ? 24.842 -5.274 -18.324 1.00 96.50 244 THR A CA 1
ATOM 1909 C C . THR A 1 244 ? 23.837 -6.401 -18.582 1.00 96.50 244 THR A C 1
ATOM 1911 O O . THR A 1 244 ? 22.641 -6.223 -18.339 1.00 96.50 244 THR A O 1
ATOM 1914 N N . LYS A 1 245 ? 24.305 -7.583 -19.014 1.00 96.31 245 LYS A N 1
ATOM 1915 C CA . LYS A 1 245 ? 23.465 -8.777 -19.205 1.00 96.31 245 LYS A CA 1
ATOM 1916 C C . LYS A 1 245 ? 22.768 -9.182 -17.906 1.00 96.31 245 LYS A C 1
ATOM 1918 O O . LYS A 1 245 ? 21.555 -9.391 -17.919 1.00 96.31 245 LYS A O 1
ATOM 1923 N N . GLN A 1 246 ? 23.494 -9.253 -16.790 1.00 95.88 246 GLN A N 1
ATOM 1924 C CA . GLN A 1 246 ? 22.922 -9.592 -15.478 1.00 95.88 246 GLN A CA 1
ATOM 1925 C C . GLN A 1 246 ? 21.859 -8.581 -15.033 1.00 95.88 246 GLN A C 1
ATOM 1927 O O . GLN A 1 246 ? 20.776 -8.962 -14.587 1.00 95.88 246 GLN A O 1
ATOM 1932 N N . LEU A 1 247 ? 22.135 -7.290 -15.206 1.00 96.62 247 LEU A N 1
ATOM 1933 C CA . LEU A 1 247 ? 21.245 -6.218 -14.778 1.00 96.62 247 LEU A CA 1
ATOM 1934 C C . LEU A 1 247 ? 19.955 -6.185 -15.617 1.00 96.62 247 LEU A C 1
ATOM 1936 O O . LEU A 1 247 ? 18.856 -6.068 -15.068 1.00 96.62 247 LEU A O 1
ATOM 1940 N N . ILE A 1 248 ? 20.059 -6.384 -16.933 1.00 96.81 248 ILE A N 1
ATOM 1941 C CA . ILE A 1 248 ? 18.895 -6.555 -17.815 1.00 96.81 248 ILE A CA 1
ATOM 1942 C C . ILE A 1 248 ? 18.101 -7.809 -17.437 1.00 96.81 248 ILE A C 1
ATOM 1944 O O . ILE A 1 248 ? 16.868 -7.762 -17.402 1.00 96.81 248 ILE A O 1
ATOM 1948 N N . HIS A 1 249 ? 18.774 -8.916 -17.108 1.00 95.69 249 HIS A N 1
ATOM 1949 C CA . HIS A 1 249 ? 18.088 -10.116 -16.638 1.00 95.69 249 HIS A CA 1
ATOM 1950 C C . HIS A 1 249 ? 17.261 -9.843 -15.374 1.00 95.69 249 HIS A C 1
ATOM 1952 O O . HIS A 1 249 ? 16.078 -10.186 -15.322 1.00 95.69 249 HIS A O 1
ATOM 1958 N N . ALA A 1 250 ? 17.862 -9.178 -14.388 1.00 96.25 250 ALA A N 1
ATOM 1959 C CA . ALA A 1 250 ? 17.239 -8.895 -13.101 1.00 96.25 250 ALA A CA 1
ATOM 1960 C C . ALA A 1 250 ? 16.084 -7.885 -13.185 1.00 96.25 250 ALA A C 1
ATOM 1962 O O . ALA A 1 250 ? 15.082 -8.055 -12.489 1.00 96.25 250 ALA A O 1
ATOM 1963 N N . LEU A 1 251 ? 16.196 -6.844 -14.018 1.00 95.56 251 LEU A N 1
ATOM 1964 C CA . LEU A 1 251 ? 15.236 -5.731 -14.041 1.00 95.56 251 LEU A CA 1
ATOM 1965 C C . LEU A 1 251 ? 14.208 -5.795 -15.175 1.00 95.56 251 LEU A C 1
ATOM 1967 O O . LEU A 1 251 ? 13.121 -5.233 -15.026 1.00 95.56 251 LEU A O 1
ATOM 1971 N N . VAL A 1 252 ? 14.540 -6.435 -16.298 1.00 95.75 252 VAL A N 1
ATOM 1972 C CA . VAL A 1 252 ? 13.696 -6.470 -17.503 1.00 95.75 252 VAL A CA 1
ATOM 1973 C C . VAL A 1 252 ? 13.198 -7.884 -17.763 1.00 95.75 252 VAL A C 1
ATOM 1975 O O . VAL A 1 252 ? 11.991 -8.109 -17.776 1.00 95.75 252 VAL A O 1
ATOM 1978 N N . ILE A 1 253 ? 14.100 -8.854 -17.930 1.00 94.94 253 ILE A N 1
ATOM 1979 C CA . ILE A 1 253 ? 13.713 -10.215 -18.333 1.00 94.94 253 ILE A CA 1
ATOM 1980 C C . ILE A 1 253 ? 12.882 -10.903 -17.253 1.00 94.94 253 ILE A C 1
ATOM 1982 O O . ILE A 1 253 ? 11.867 -11.508 -17.579 1.00 94.94 253 ILE A O 1
ATOM 1986 N N . SER A 1 254 ? 13.247 -10.747 -15.980 1.00 94.69 254 SER A N 1
ATOM 1987 C CA . SER A 1 254 ? 12.462 -11.250 -14.845 1.00 94.69 254 SER A CA 1
ATOM 1988 C C . SER A 1 254 ? 10.997 -10.791 -14.885 1.00 94.69 254 SER A C 1
ATOM 1990 O O . SER A 1 254 ? 10.099 -11.552 -14.535 1.00 94.69 254 SER A O 1
ATOM 1992 N N . ARG A 1 255 ? 10.745 -9.564 -15.361 1.00 93.12 255 ARG A N 1
ATOM 1993 C CA . ARG A 1 255 ? 9.403 -8.990 -15.510 1.00 93.12 255 ARG A CA 1
ATOM 1994 C C . ARG A 1 255 ? 8.698 -9.487 -16.764 1.00 93.12 255 ARG A C 1
ATOM 1996 O O . ARG A 1 255 ? 7.497 -9.705 -16.716 1.00 93.12 255 ARG A O 1
ATOM 2003 N N . LEU A 1 256 ? 9.433 -9.668 -17.863 1.00 93.75 256 LEU A N 1
ATOM 2004 C CA . LEU A 1 256 ? 8.901 -10.262 -19.093 1.00 93.75 256 LEU A CA 1
ATOM 2005 C C . LEU A 1 256 ? 8.546 -11.745 -18.918 1.00 93.75 256 LEU A C 1
ATOM 2007 O O . LEU A 1 256 ? 7.651 -12.229 -19.599 1.00 93.75 256 LEU A O 1
ATOM 2011 N N . ASP A 1 257 ? 9.237 -12.463 -18.030 1.00 92.31 257 ASP A N 1
ATOM 2012 C CA . ASP A 1 257 ? 8.971 -13.874 -17.727 1.00 92.31 257 ASP A CA 1
ATOM 2013 C C . ASP A 1 257 ? 7.905 -14.084 -16.651 1.00 92.31 257 ASP A C 1
ATOM 2015 O O . ASP A 1 257 ? 7.412 -15.203 -16.481 1.00 92.31 257 ASP A O 1
ATOM 2019 N N . TYR A 1 258 ? 7.555 -13.036 -15.908 1.00 92.62 258 TYR A N 1
ATOM 2020 C CA . TYR A 1 258 ? 6.541 -13.118 -14.871 1.00 92.62 258 TYR A CA 1
ATOM 2021 C C . TYR A 1 258 ? 5.158 -13.321 -15.500 1.00 92.62 258 TYR A C 1
ATOM 2023 O O . TYR A 1 258 ? 4.660 -12.449 -16.206 1.00 92.62 258 TYR A O 1
ATOM 2031 N N . CYS A 1 259 ? 4.541 -14.478 -15.238 1.00 88.94 259 CYS A N 1
ATOM 2032 C CA . CYS A 1 259 ? 3.200 -14.841 -15.717 1.00 88.94 259 CYS A CA 1
ATOM 2033 C C . CYS A 1 259 ? 3.005 -14.751 -17.244 1.00 88.94 259 CYS A C 1
ATOM 2035 O O . CYS A 1 259 ? 1.888 -14.569 -17.723 1.00 88.94 259 CYS A O 1
ATOM 2037 N N . ASN A 1 260 ? 4.074 -14.907 -18.029 1.00 91.81 260 ASN A N 1
ATOM 2038 C CA . ASN A 1 260 ? 3.993 -14.834 -19.490 1.00 91.81 260 ASN A CA 1
ATOM 2039 C C . ASN A 1 260 ? 3.218 -15.999 -20.126 1.00 91.81 260 ASN A C 1
ATOM 2041 O O . ASN A 1 260 ? 2.714 -15.859 -21.234 1.00 91.81 260 ASN A O 1
ATOM 2045 N N . ASN A 1 261 ? 3.060 -17.115 -19.414 1.00 91.62 261 ASN A N 1
ATOM 2046 C CA . ASN A 1 261 ? 2.193 -18.226 -19.799 1.00 91.62 261 ASN A CA 1
ATOM 2047 C C . ASN A 1 261 ? 0.729 -17.800 -20.011 1.00 91.62 261 ASN A C 1
ATOM 2049 O O . ASN A 1 261 ? 0.051 -18.397 -20.840 1.00 91.62 261 ASN A O 1
ATOM 2053 N N . LEU A 1 262 ? 0.258 -16.756 -19.318 1.00 91.12 262 LEU A N 1
ATOM 2054 C CA . LEU A 1 262 ? -1.098 -16.218 -19.488 1.00 91.12 262 LEU A CA 1
ATOM 2055 C C . LEU A 1 262 ? -1.309 -15.519 -20.834 1.00 91.12 262 LEU A C 1
ATOM 2057 O O . LEU A 1 262 ? -2.441 -15.362 -21.266 1.00 91.12 262 LEU A O 1
ATOM 2061 N N . LEU A 1 263 ? -0.228 -15.117 -21.507 1.00 91.69 263 LEU A N 1
ATOM 2062 C CA . LEU A 1 263 ? -0.279 -14.447 -22.808 1.00 91.69 263 LEU A CA 1
ATOM 2063 C C . LEU A 1 263 ? -0.395 -15.444 -23.978 1.00 91.69 263 LEU A C 1
ATOM 2065 O O . LEU A 1 263 ? -0.211 -15.069 -25.137 1.00 91.69 263 LEU A O 1
ATOM 2069 N N . SER A 1 264 ? -0.647 -16.722 -23.680 1.00 91.31 264 SER A N 1
ATOM 2070 C CA . SER A 1 264 ? -0.909 -17.751 -24.684 1.00 91.31 264 SER A CA 1
ATOM 2071 C C . SER A 1 264 ? -2.175 -17.438 -25.479 1.00 91.31 264 SER A C 1
ATOM 2073 O O . SER A 1 264 ? -3.151 -16.945 -24.925 1.00 91.31 264 SER A O 1
ATOM 2075 N N . GLY A 1 265 ? -2.171 -17.745 -26.776 1.00 88.25 265 GLY A N 1
ATOM 2076 C CA . GLY A 1 265 ? -3.327 -17.532 -27.655 1.00 88.25 265 GLY A CA 1
ATOM 2077 C C . GLY A 1 265 ? -3.531 -16.088 -28.126 1.00 88.25 265 GLY A C 1
ATOM 2078 O O . GLY A 1 265 ? -4.398 -15.851 -28.961 1.00 88.25 265 GLY A O 1
ATOM 2079 N N . LEU A 1 266 ? -2.725 -15.127 -27.660 1.00 91.12 266 LEU A N 1
ATOM 2080 C CA . LEU A 1 266 ? -2.805 -13.748 -28.141 1.00 91.12 266 LEU A CA 1
ATOM 2081 C C . LEU A 1 266 ? -2.213 -13.589 -29.554 1.00 91.12 266 LEU A C 1
ATOM 2083 O O . LEU A 1 266 ? -1.199 -14.221 -29.875 1.00 91.12 266 LEU A O 1
ATOM 2087 N N . PRO A 1 267 ? -2.766 -12.678 -30.380 1.00 92.12 267 PRO A N 1
ATOM 2088 C CA . PRO A 1 267 ? -2.163 -12.302 -31.653 1.00 92.12 267 PRO A CA 1
ATOM 2089 C C . PRO A 1 267 ? -0.730 -11.777 -31.483 1.00 92.12 267 PRO A C 1
ATOM 2091 O O . PRO A 1 267 ? -0.416 -11.045 -30.539 1.00 92.12 267 PRO A O 1
ATOM 2094 N N . LEU A 1 268 ? 0.146 -12.071 -32.450 1.00 90.69 268 LEU A N 1
ATOM 2095 C CA . LEU A 1 268 ? 1.543 -11.607 -32.428 1.00 90.69 268 LEU A CA 1
ATOM 2096 C C . LEU A 1 268 ? 1.664 -10.074 -32.397 1.00 90.69 268 LEU A C 1
ATOM 2098 O O . LEU A 1 268 ? 2.623 -9.543 -31.832 1.00 90.69 268 LEU A O 1
ATOM 2102 N N . SER A 1 269 ? 0.678 -9.357 -32.943 1.00 92.12 269 SER A N 1
ATOM 2103 C CA . SER A 1 269 ? 0.595 -7.895 -32.881 1.00 92.12 269 SER A CA 1
ATOM 2104 C C . SER A 1 269 ? 0.572 -7.381 -31.436 1.00 92.12 269 SER A C 1
ATOM 2106 O O . SER A 1 269 ? 1.289 -6.427 -31.124 1.00 92.12 269 SER A O 1
ATOM 2108 N N . HIS A 1 270 ? -0.149 -8.052 -30.529 1.00 90.69 270 HIS A N 1
ATOM 2109 C CA . HIS A 1 270 ? -0.214 -7.691 -29.108 1.00 90.69 270 HIS A CA 1
ATOM 2110 C C . HIS A 1 270 ? 1.116 -7.950 -28.391 1.00 90.69 270 HIS A C 1
ATOM 2112 O O . HIS A 1 270 ? 1.486 -7.205 -27.486 1.00 90.69 270 HIS A O 1
ATOM 2118 N N . LEU A 1 271 ? 1.868 -8.971 -28.815 1.00 93.81 271 LEU A N 1
ATOM 2119 C CA . LEU A 1 271 ? 3.172 -9.328 -28.242 1.00 93.81 271 LEU A CA 1
ATOM 2120 C C . LEU A 1 271 ? 4.333 -8.482 -28.793 1.00 93.81 271 LEU A C 1
ATOM 2122 O O . LEU A 1 271 ? 5.414 -8.444 -28.193 1.00 93.81 271 LEU A O 1
ATOM 2126 N N . SER A 1 272 ? 4.120 -7.768 -29.902 1.00 94.25 272 SER A N 1
ATOM 2127 C CA . SER A 1 272 ? 5.137 -6.934 -30.554 1.00 94.25 272 SER A CA 1
ATOM 2128 C C . SER A 1 272 ? 5.826 -5.908 -29.631 1.00 94.25 272 SER A C 1
ATOM 2130 O O . SER A 1 272 ? 7.052 -5.767 -29.736 1.00 94.25 272 SER A O 1
ATOM 2132 N N . PRO A 1 273 ? 5.153 -5.250 -28.655 1.00 95.75 273 PRO A N 1
ATOM 2133 C CA . PRO A 1 273 ? 5.820 -4.324 -27.741 1.00 95.75 273 PRO A CA 1
ATOM 2134 C C . PRO A 1 273 ? 6.834 -5.030 -26.833 1.00 95.75 273 PRO A C 1
ATOM 2136 O O . PRO A 1 273 ? 7.916 -4.490 -26.590 1.00 95.75 273 PRO A O 1
ATOM 2139 N N . LEU A 1 274 ? 6.519 -6.247 -26.377 1.00 95.50 274 LEU A N 1
ATOM 2140 C CA . LEU A 1 274 ? 7.406 -7.056 -25.537 1.00 95.50 274 LEU A CA 1
ATOM 2141 C C . LEU A 1 274 ? 8.610 -7.555 -26.341 1.00 95.50 274 LEU A C 1
ATOM 2143 O O . LEU A 1 274 ? 9.745 -7.480 -25.868 1.00 95.50 274 LEU A O 1
ATOM 2147 N N . GLN A 1 275 ? 8.387 -7.985 -27.588 1.00 95.50 275 GLN A N 1
ATOM 2148 C CA . GLN A 1 275 ? 9.474 -8.381 -28.486 1.00 95.50 275 GLN A CA 1
ATOM 2149 C C . GLN A 1 275 ? 10.403 -7.199 -28.788 1.00 95.50 275 GLN A C 1
ATOM 2151 O O . GLN A 1 275 ? 11.624 -7.347 -28.775 1.00 95.50 275 GLN A O 1
ATOM 2156 N N . SER A 1 276 ? 9.850 -6.000 -28.987 1.00 95.31 276 SER A N 1
ATOM 2157 C CA . SER A 1 276 ? 10.646 -4.785 -29.174 1.00 95.31 276 SER A CA 1
ATOM 2158 C C . SER A 1 276 ? 11.534 -4.475 -27.966 1.00 95.31 276 SER A C 1
ATOM 2160 O O . SER A 1 276 ? 12.645 -3.980 -28.159 1.00 95.31 276 SER A O 1
ATOM 2162 N N . ILE A 1 277 ? 11.072 -4.742 -26.742 1.00 96.38 277 ILE A N 1
ATOM 2163 C CA . ILE A 1 277 ? 11.858 -4.547 -25.514 1.00 96.38 277 ILE A CA 1
ATOM 2164 C C . ILE A 1 277 ? 12.993 -5.565 -25.438 1.00 96.38 277 ILE A C 1
ATOM 2166 O O . ILE A 1 277 ? 14.121 -5.183 -25.128 1.00 96.38 277 ILE A O 1
ATOM 2170 N N . LEU A 1 278 ? 12.728 -6.832 -25.768 1.00 95.62 278 LEU A N 1
ATOM 2171 C CA . LEU A 1 278 ? 13.762 -7.867 -25.824 1.00 95.62 278 LEU A CA 1
ATOM 2172 C C . LEU A 1 278 ? 14.844 -7.514 -26.858 1.00 95.62 278 LEU A C 1
ATOM 2174 O O . LEU A 1 278 ? 16.032 -7.524 -26.544 1.00 95.62 278 LEU A O 1
ATOM 2178 N N . ASN A 1 279 ? 14.429 -7.084 -28.051 1.00 95.38 279 ASN A N 1
ATOM 2179 C CA . ASN A 1 279 ? 15.335 -6.660 -29.119 1.00 95.38 279 ASN A CA 1
ATOM 2180 C C . ASN A 1 279 ? 16.172 -5.435 -28.711 1.00 95.38 279 ASN A C 1
ATOM 2182 O O . ASN A 1 279 ? 17.374 -5.385 -28.966 1.00 95.38 279 ASN A O 1
ATOM 2186 N N . ALA A 1 280 ? 15.557 -4.442 -28.060 1.00 94.94 280 ALA A N 1
ATOM 2187 C CA . ALA A 1 280 ? 16.270 -3.273 -27.543 1.00 94.94 280 ALA A CA 1
ATOM 2188 C C . ALA A 1 280 ? 17.276 -3.652 -26.445 1.00 94.94 280 ALA A C 1
ATOM 2190 O O . ALA A 1 280 ? 18.372 -3.101 -26.398 1.00 94.94 280 ALA A O 1
ATOM 2191 N N . SER A 1 281 ? 16.925 -4.626 -25.605 1.00 95.56 281 SER A N 1
ATOM 2192 C CA . SER A 1 281 ? 17.793 -5.147 -24.549 1.00 95.56 281 SER A CA 1
ATOM 2193 C C . SER A 1 281 ? 19.044 -5.817 -25.122 1.00 95.56 281 SER A C 1
ATOM 2195 O O . SER A 1 281 ? 20.150 -5.515 -24.682 1.00 95.56 281 SER A O 1
ATOM 2197 N N . ALA A 1 282 ? 18.888 -6.670 -26.141 1.00 95.69 282 ALA A N 1
ATOM 2198 C CA . ALA A 1 282 ? 20.015 -7.325 -26.806 1.00 95.69 282 ALA A CA 1
ATOM 2199 C C . ALA A 1 282 ? 20.950 -6.291 -27.453 1.00 95.69 282 ALA A C 1
ATOM 2201 O O . ALA A 1 282 ? 22.159 -6.299 -27.219 1.00 95.69 282 ALA A O 1
ATOM 2202 N N . ARG A 1 283 ? 20.384 -5.314 -28.173 1.00 94.88 283 ARG A N 1
ATOM 2203 C CA . ARG A 1 283 ? 21.163 -4.221 -28.780 1.00 94.88 283 ARG A CA 1
ATOM 2204 C C . ARG A 1 283 ? 21.931 -3.395 -27.751 1.00 94.88 283 ARG A C 1
ATOM 2206 O O . ARG A 1 283 ? 23.052 -2.981 -28.030 1.00 94.88 283 ARG A O 1
ATOM 2213 N N . LEU A 1 284 ? 21.354 -3.177 -26.568 1.00 94.25 284 LEU A N 1
ATOM 2214 C CA . LEU A 1 284 ? 22.008 -2.435 -25.492 1.00 94.25 284 LEU A CA 1
ATOM 2215 C C . LEU A 1 284 ? 23.221 -3.185 -24.923 1.00 94.25 284 LEU A C 1
ATOM 2217 O O . LEU A 1 284 ? 24.224 -2.558 -24.583 1.00 94.25 284 LEU A O 1
ATOM 2221 N N . ILE A 1 285 ? 23.164 -4.518 -24.848 1.00 94.75 285 ILE A N 1
ATOM 2222 C CA . ILE A 1 285 ? 24.299 -5.341 -24.402 1.00 94.75 285 ILE A CA 1
ATOM 2223 C C . ILE A 1 285 ? 25.443 -5.254 -25.411 1.00 94.75 285 ILE A C 1
ATOM 2225 O O . ILE A 1 285 ? 26.565 -4.931 -25.020 1.00 94.75 285 ILE A O 1
ATOM 2229 N N . HIS A 1 286 ? 25.148 -5.471 -26.694 1.00 93.69 286 HIS A N 1
ATOM 2230 C CA . HIS A 1 286 ? 26.153 -5.508 -27.762 1.00 93.69 286 HIS A CA 1
ATOM 2231 C C . HIS A 1 286 ? 26.574 -4.128 -28.288 1.00 93.69 286 HIS A C 1
ATOM 2233 O O . HIS A 1 286 ? 27.426 -4.059 -29.165 1.00 93.69 286 HIS A O 1
ATOM 2239 N N . LEU A 1 287 ? 25.996 -3.035 -27.774 1.00 92.56 287 LEU A N 1
ATOM 2240 C CA . LEU A 1 287 ? 26.274 -1.662 -28.226 1.00 92.56 287 LEU A CA 1
ATOM 2241 C C . LEU A 1 287 ? 26.061 -1.465 -29.739 1.00 92.56 287 LEU A C 1
ATOM 2243 O O . LEU A 1 287 ? 26.762 -0.703 -30.399 1.00 92.56 287 LEU A O 1
ATOM 2247 N N . THR A 1 288 ? 25.067 -2.146 -30.302 1.00 92.19 288 THR A N 1
ATOM 2248 C CA . THR A 1 288 ? 24.772 -2.093 -31.741 1.00 92.19 288 THR A CA 1
ATOM 2249 C C . THR A 1 288 ? 23.768 -0.997 -32.083 1.00 92.19 288 THR A C 1
ATOM 2251 O O . THR A 1 288 ? 22.870 -0.684 -31.295 1.00 92.19 288 THR A O 1
ATOM 2254 N N . ARG A 1 289 ? 23.845 -0.474 -33.312 1.00 89.56 289 ARG A N 1
ATOM 2255 C CA . ARG A 1 289 ? 22.868 0.486 -33.853 1.00 89.56 289 ARG A CA 1
ATOM 2256 C C . ARG A 1 289 ? 21.469 -0.137 -33.958 1.00 89.56 289 ARG A C 1
ATOM 2258 O O . ARG A 1 289 ? 21.312 -1.341 -34.151 1.00 89.56 289 ARG A O 1
ATOM 2265 N N . ARG A 1 290 ? 20.426 0.701 -33.900 1.00 86.88 290 ARG A N 1
ATOM 2266 C CA . ARG A 1 290 ? 19.013 0.273 -33.987 1.00 86.88 290 ARG A CA 1
ATOM 2267 C C . ARG A 1 290 ? 18.662 -0.433 -35.306 1.00 86.88 290 ARG A C 1
ATOM 2269 O O . ARG A 1 290 ? 17.723 -1.224 -35.319 1.00 86.88 290 ARG A O 1
ATOM 2276 N N . SER A 1 291 ? 19.398 -0.147 -36.378 1.00 89.19 291 SER A N 1
ATOM 2277 C CA . SER A 1 291 ? 19.223 -0.753 -37.702 1.00 89.19 291 SER A CA 1
ATOM 2278 C C . SER A 1 291 ? 19.664 -2.217 -37.767 1.00 89.19 291 SER A C 1
ATOM 2280 O O . SER A 1 291 ? 19.163 -2.959 -38.603 1.00 89.19 291 SER A O 1
ATOM 2282 N N . VAL A 1 292 ? 20.561 -2.654 -36.877 1.00 92.88 292 VAL A N 1
ATOM 2283 C CA . VAL A 1 292 ? 21.083 -4.026 -36.874 1.00 92.88 292 VAL A CA 1
ATOM 2284 C C . VAL A 1 292 ? 19.977 -5.000 -36.471 1.00 92.88 292 VAL A C 1
ATOM 2286 O O . VAL A 1 292 ? 19.228 -4.756 -35.510 1.00 92.88 292 VAL A O 1
ATOM 2289 N N . SER A 1 293 ? 19.869 -6.112 -37.204 1.00 93.62 293 SER A N 1
ATOM 2290 C CA . SER A 1 293 ? 18.923 -7.182 -36.886 1.00 93.62 293 SER A CA 1
ATOM 2291 C C . SER A 1 293 ? 19.167 -7.705 -35.470 1.00 93.62 293 SER A C 1
ATOM 2293 O O . SER A 1 293 ? 20.295 -7.995 -35.082 1.00 93.62 293 SER A O 1
ATOM 2295 N N . ALA A 1 294 ? 18.100 -7.806 -34.677 1.00 91.75 294 ALA A N 1
ATOM 2296 C CA . ALA A 1 294 ? 18.202 -8.257 -33.292 1.00 91.75 294 ALA A CA 1
ATOM 2297 C C . ALA A 1 294 ? 18.257 -9.788 -33.155 1.00 91.75 294 ALA A C 1
ATOM 2299 O O . ALA A 1 294 ? 18.656 -10.272 -32.102 1.00 91.75 294 ALA A O 1
ATOM 2300 N N . ALA A 1 295 ? 17.872 -10.540 -34.192 1.00 92.12 295 ALA A N 1
ATOM 2301 C CA . ALA A 1 295 ? 17.846 -12.003 -34.167 1.00 92.12 295 ALA A CA 1
ATOM 2302 C C . ALA A 1 295 ? 19.215 -12.645 -33.837 1.00 92.12 295 ALA A C 1
ATOM 2304 O O . ALA A 1 295 ? 19.269 -13.360 -32.836 1.00 92.12 295 ALA A O 1
ATOM 2305 N N . PRO A 1 296 ? 20.324 -12.333 -34.548 1.00 94.88 296 PRO A N 1
ATOM 2306 C CA . PRO A 1 296 ? 21.634 -12.923 -34.242 1.00 94.88 296 PRO A CA 1
ATOM 2307 C C . PRO A 1 296 ? 22.161 -12.500 -32.861 1.00 94.88 296 PRO A C 1
ATOM 2309 O O . PRO A 1 296 ? 22.842 -13.260 -32.179 1.00 94.88 296 PRO A O 1
ATOM 2312 N N . LEU A 1 297 ? 21.800 -11.295 -32.402 1.00 94.62 297 LEU A N 1
ATOM 2313 C CA . LEU A 1 297 ? 22.175 -10.809 -31.071 1.00 94.62 297 LEU A CA 1
ATOM 2314 C C . LEU A 1 297 ? 21.477 -11.620 -29.976 1.00 94.62 297 LEU A C 1
ATOM 2316 O O . LEU A 1 297 ? 22.116 -12.067 -29.027 1.00 94.62 297 LEU A O 1
ATOM 2320 N N . CYS A 1 298 ? 20.169 -11.842 -30.119 1.00 92.88 298 CYS A N 1
ATOM 2321 C CA . CYS A 1 298 ? 19.406 -12.685 -29.204 1.00 92.88 298 CYS A CA 1
ATOM 2322 C C . CYS A 1 298 ? 19.934 -14.126 -29.191 1.00 92.88 298 CYS A C 1
ATOM 2324 O O . CYS A 1 298 ? 20.047 -14.706 -28.114 1.00 92.88 298 CYS A O 1
ATOM 2326 N N . GLU A 1 299 ? 20.304 -14.676 -30.347 1.00 94.19 299 GLU A N 1
ATOM 2327 C CA . GLU A 1 299 ? 20.889 -16.015 -30.459 1.00 94.19 299 GLU A CA 1
ATOM 2328 C C . GLU A 1 299 ? 22.221 -16.120 -29.706 1.00 94.19 299 GLU A C 1
ATOM 2330 O O . GLU A 1 299 ? 22.371 -17.005 -28.864 1.00 94.19 299 GLU A O 1
ATOM 2335 N N . SER A 1 300 ? 23.122 -15.144 -29.877 1.00 94.25 300 SER A N 1
ATOM 2336 C CA . SER A 1 300 ? 24.392 -15.092 -29.132 1.00 94.25 300 SER A CA 1
ATOM 2337 C C . SER A 1 300 ? 24.215 -14.991 -27.607 1.00 94.25 300 SER A C 1
ATOM 2339 O O . SER A 1 300 ? 25.086 -15.388 -26.833 1.00 94.25 300 SER A O 1
ATOM 2341 N N . LEU A 1 301 ? 23.071 -14.473 -27.147 1.00 93.56 301 LEU A N 1
ATOM 2342 C CA . LEU A 1 301 ? 22.715 -14.374 -25.729 1.00 93.56 301 LEU A CA 1
ATOM 2343 C C . LEU A 1 301 ? 21.937 -15.594 -25.213 1.00 93.56 301 LEU A C 1
ATOM 2345 O O . LEU A 1 301 ? 21.647 -15.645 -24.012 1.00 93.56 301 LEU A O 1
ATOM 2349 N N . HIS A 1 302 ? 21.614 -16.552 -26.089 1.00 94.00 302 HIS A N 1
ATOM 2350 C CA . HIS A 1 302 ? 20.692 -17.667 -25.858 1.00 94.00 302 HIS A CA 1
ATOM 2351 C C . HIS A 1 302 ? 19.290 -17.209 -25.417 1.00 94.00 302 HIS A C 1
ATOM 2353 O O . HIS A 1 302 ? 18.664 -17.787 -24.525 1.00 94.00 302 HIS A O 1
ATOM 2359 N N . TRP A 1 303 ? 18.788 -16.123 -26.007 1.00 94.62 303 TRP A N 1
ATOM 2360 C CA . TRP A 1 303 ? 17.471 -15.565 -25.706 1.00 94.62 303 TRP A CA 1
ATOM 2361 C C . TRP A 1 303 ? 16.434 -15.968 -26.750 1.00 94.62 303 TRP A C 1
ATOM 2363 O O . TRP A 1 303 ? 16.476 -15.539 -27.900 1.00 94.62 303 TRP A O 1
ATOM 2373 N N . LEU A 1 304 ? 15.432 -16.725 -26.307 1.00 94.06 304 LEU A N 1
ATOM 2374 C CA . LEU A 1 304 ? 14.283 -17.081 -27.135 1.00 94.06 304 LEU A CA 1
ATOM 2375 C C . LEU A 1 304 ? 13.396 -15.851 -27.429 1.00 94.06 304 LEU A C 1
ATOM 2377 O O . LEU A 1 304 ? 13.167 -15.039 -26.522 1.00 94.06 304 LEU A O 1
ATOM 2381 N N . PRO A 1 305 ? 12.818 -15.735 -28.642 1.00 94.25 305 PRO A N 1
ATOM 2382 C CA . PRO A 1 305 ? 11.749 -14.779 -28.930 1.00 94.25 305 PRO A CA 1
ATOM 2383 C C . PRO A 1 305 ? 10.573 -14.920 -27.955 1.00 94.25 305 PRO A C 1
ATOM 2385 O O . PRO A 1 305 ? 10.299 -16.012 -27.456 1.00 94.25 305 PRO A O 1
ATOM 2388 N N . ILE A 1 306 ? 9.833 -13.835 -27.708 1.00 94.62 306 ILE A N 1
ATOM 2389 C CA . ILE A 1 306 ? 8.765 -13.792 -26.693 1.00 94.62 306 ILE A CA 1
ATOM 2390 C C . ILE A 1 306 ? 7.721 -14.891 -26.915 1.00 94.62 306 ILE A C 1
ATOM 2392 O O . ILE A 1 306 ? 7.380 -15.599 -25.972 1.00 94.62 306 ILE A O 1
ATOM 2396 N N . HIS A 1 307 ? 7.266 -15.094 -28.152 1.00 93.81 307 HIS A N 1
ATOM 2397 C CA . HIS A 1 307 ? 6.285 -16.138 -28.458 1.00 93.81 307 HIS A CA 1
ATOM 2398 C C . HIS A 1 307 ? 6.823 -17.555 -28.161 1.00 93.81 307 HIS A C 1
ATOM 2400 O O . HIS A 1 307 ? 6.101 -18.385 -27.610 1.00 93.81 307 HIS A O 1
ATOM 2406 N N . CYS A 1 308 ? 8.106 -17.823 -28.441 1.00 93.88 308 CYS A N 1
ATOM 2407 C CA . CYS A 1 308 ? 8.764 -19.083 -28.085 1.00 93.88 308 CYS A CA 1
ATOM 2408 C C . CYS A 1 308 ? 8.901 -19.249 -26.568 1.00 93.88 308 CYS A C 1
ATOM 2410 O O . CYS A 1 308 ? 8.713 -20.351 -26.064 1.00 93.88 308 CYS A O 1
ATOM 2412 N N . ARG A 1 309 ? 9.179 -18.172 -25.820 1.00 94.56 309 ARG A N 1
ATOM 2413 C CA . ARG A 1 309 ? 9.254 -18.217 -24.346 1.00 94.56 309 ARG A CA 1
ATOM 2414 C C . ARG A 1 309 ? 7.921 -18.604 -23.719 1.00 94.56 309 ARG A C 1
ATOM 2416 O O . ARG A 1 309 ? 7.912 -19.391 -22.778 1.00 94.56 309 ARG A O 1
ATOM 2423 N N . ILE A 1 310 ? 6.815 -18.074 -24.246 1.00 94.88 310 ILE A N 1
ATOM 2424 C CA . ILE A 1 310 ? 5.459 -18.419 -23.795 1.00 94.88 310 ILE A CA 1
ATOM 2425 C C . ILE A 1 310 ? 5.219 -19.918 -24.012 1.00 94.88 310 ILE A C 1
ATOM 2427 O O . ILE A 1 310 ? 4.901 -20.626 -23.057 1.00 94.88 310 ILE A O 1
ATOM 2431 N N . LYS A 1 311 ? 5.479 -20.423 -25.228 1.00 94.69 311 LYS A N 1
ATOM 2432 C CA . LYS A 1 311 ? 5.379 -21.860 -25.544 1.00 94.69 311 LYS A CA 1
ATOM 2433 C C . LYS A 1 311 ? 6.257 -22.712 -24.625 1.00 94.69 311 LYS A C 1
ATOM 2435 O O . LYS A 1 311 ? 5.776 -23.669 -24.034 1.00 94.69 311 LYS A O 1
ATOM 2440 N N . PHE A 1 312 ? 7.519 -22.332 -24.440 1.00 94.44 312 PHE A N 1
ATOM 2441 C CA . PHE A 1 312 ? 8.464 -23.036 -23.572 1.00 94.44 312 PHE A CA 1
ATOM 2442 C C . PHE A 1 312 ? 7.977 -23.121 -22.117 1.00 94.44 312 PHE A C 1
ATOM 2444 O O . PHE A 1 312 ? 8.065 -24.174 -21.490 1.00 94.44 312 PHE A O 1
ATOM 2451 N N . LYS A 1 313 ? 7.411 -22.036 -21.576 1.00 93.31 313 LYS A N 1
ATOM 2452 C CA . LYS A 1 313 ? 6.856 -22.015 -20.214 1.00 93.31 313 LYS A CA 1
ATOM 2453 C C . LYS A 1 313 ? 5.631 -22.913 -20.067 1.00 93.31 313 LYS A C 1
ATOM 2455 O O . LYS A 1 313 ? 5.506 -23.568 -19.034 1.00 93.31 313 LYS A O 1
ATOM 2460 N N . ILE A 1 314 ? 4.773 -22.970 -21.084 1.00 93.12 314 ILE A N 1
ATOM 2461 C CA . ILE A 1 314 ? 3.634 -23.897 -21.126 1.00 93.12 314 ILE A CA 1
ATOM 2462 C C . ILE A 1 314 ? 4.141 -25.338 -21.163 1.00 93.12 314 ILE A C 1
ATOM 2464 O O . ILE A 1 314 ? 3.733 -26.132 -20.327 1.00 93.12 314 ILE A O 1
ATOM 2468 N N . LEU A 1 315 ? 5.099 -25.653 -22.038 1.00 92.88 315 LEU A N 1
ATOM 2469 C CA . LEU A 1 315 ? 5.677 -26.996 -22.141 1.00 92.88 315 LEU A CA 1
ATOM 2470 C C . LEU A 1 315 ? 6.324 -27.456 -20.829 1.00 92.88 315 LEU A C 1
ATOM 2472 O O . LEU A 1 315 ? 6.116 -28.592 -20.418 1.00 92.88 315 LEU A O 1
ATOM 2476 N N . ILE A 1 316 ? 7.047 -26.578 -20.125 1.00 92.50 316 ILE A N 1
ATOM 2477 C CA . ILE A 1 316 ? 7.582 -26.897 -18.791 1.00 92.50 316 ILE A CA 1
ATOM 2478 C C . ILE A 1 316 ? 6.454 -27.190 -17.797 1.00 92.50 316 ILE A C 1
ATOM 2480 O O . ILE A 1 316 ? 6.583 -28.098 -16.977 1.00 92.50 316 ILE A O 1
ATOM 2484 N N . LEU A 1 317 ? 5.368 -26.413 -17.826 1.00 91.06 317 LEU A N 1
ATOM 2485 C CA . LEU A 1 317 ? 4.222 -26.633 -16.944 1.00 91.06 317 LEU A CA 1
ATOM 2486 C C . LEU A 1 317 ? 3.546 -27.980 -17.247 1.00 91.06 317 LEU A C 1
ATOM 2488 O O . LEU A 1 317 ? 3.264 -28.739 -16.321 1.00 91.06 317 LEU A O 1
ATOM 2492 N N . THR A 1 318 ? 3.362 -28.313 -18.524 1.00 91.00 318 THR A N 1
ATOM 2493 C CA . THR A 1 318 ? 2.834 -29.607 -18.983 1.00 91.00 318 THR A CA 1
ATOM 2494 C C . THR A 1 318 ? 3.760 -30.766 -18.604 1.00 91.00 318 THR A C 1
ATOM 2496 O O . THR A 1 318 ? 3.309 -31.784 -18.095 1.00 91.00 318 THR A O 1
ATOM 2499 N N . TYR A 1 319 ? 5.073 -30.615 -18.759 1.00 91.56 319 TYR A N 1
ATOM 2500 C CA . TYR A 1 319 ? 6.031 -31.637 -18.337 1.00 91.56 319 TYR A CA 1
ATOM 2501 C C . TYR A 1 319 ? 5.938 -31.899 -16.826 1.00 91.56 319 TYR A C 1
ATOM 2503 O O . TYR A 1 319 ? 5.771 -33.036 -16.401 1.00 91.56 319 TYR A O 1
ATOM 2511 N N . LYS A 1 320 ? 5.946 -30.838 -16.007 1.00 91.12 320 LYS A N 1
ATOM 2512 C CA . LYS A 1 320 ? 5.858 -30.951 -14.540 1.00 91.12 320 LYS A CA 1
ATOM 2513 C C . LYS A 1 320 ? 4.555 -31.578 -14.049 1.00 91.12 320 LYS A C 1
ATOM 2515 O O . LYS A 1 320 ? 4.548 -32.225 -13.005 1.00 91.12 320 LYS A O 1
ATOM 2520 N N . THR A 1 321 ? 3.456 -31.335 -14.757 1.00 91.00 321 THR A N 1
ATOM 2521 C CA . THR A 1 321 ? 2.145 -31.914 -14.432 1.00 91.00 321 THR A CA 1
ATOM 2522 C C . THR A 1 321 ? 2.080 -33.397 -14.778 1.00 91.00 321 THR A C 1
ATOM 2524 O O . THR A 1 321 ? 1.513 -34.156 -13.997 1.00 91.00 321 THR A O 1
ATOM 2527 N N . LEU A 1 322 ? 2.732 -33.825 -15.865 1.00 88.25 322 LEU A N 1
ATOM 2528 C CA . LEU A 1 322 ? 2.868 -35.239 -16.233 1.00 88.25 322 LEU A CA 1
ATOM 2529 C C . LEU A 1 322 ? 3.825 -36.012 -15.308 1.00 88.25 322 LEU A C 1
ATOM 2531 O O . LEU A 1 322 ? 3.584 -37.182 -15.032 1.00 88.25 322 LEU A O 1
ATOM 2535 N N . THR A 1 323 ? 4.883 -35.377 -14.792 1.00 88.75 323 THR A N 1
ATOM 2536 C CA . THR A 1 323 ? 5.848 -36.006 -13.865 1.00 88.75 323 THR A CA 1
ATOM 2537 C C . THR A 1 323 ? 5.451 -35.901 -12.385 1.00 88.75 323 THR A C 1
ATOM 2539 O O . THR A 1 323 ? 6.312 -36.015 -11.513 1.00 88.75 323 THR A O 1
ATOM 2542 N N . ASN A 1 324 ? 4.176 -35.624 -12.073 1.00 81.06 324 ASN A N 1
ATOM 2543 C CA . ASN A 1 324 ? 3.645 -35.464 -10.705 1.00 81.06 324 ASN A CA 1
ATOM 2544 C C . ASN A 1 324 ? 4.408 -34.452 -9.820 1.00 81.06 324 ASN A C 1
ATOM 2546 O O . ASN A 1 324 ? 4.385 -34.530 -8.595 1.00 81.06 324 ASN A O 1
ATOM 2550 N N . SER A 1 325 ? 5.090 -33.480 -10.428 1.00 86.81 325 SER A N 1
ATOM 2551 C CA . SER A 1 325 ? 5.857 -32.438 -9.725 1.00 86.81 325 SER A CA 1
ATOM 2552 C C . SER A 1 325 ? 5.076 -31.124 -9.571 1.00 86.81 325 SER A C 1
ATOM 2554 O O . SER A 1 325 ? 5.601 -30.138 -9.049 1.00 86.81 325 SER A O 1
ATOM 2556 N N . ALA A 1 326 ? 3.840 -31.080 -10.069 1.00 85.56 326 ALA A N 1
ATOM 2557 C CA . ALA A 1 326 ? 2.927 -29.946 -9.986 1.00 85.56 326 ALA A CA 1
ATOM 2558 C C . ALA A 1 326 ? 1.727 -30.267 -9.069 1.00 85.56 326 ALA A C 1
ATOM 2560 O O . ALA A 1 326 ? 1.471 -31.434 -8.781 1.00 85.56 326 ALA A O 1
ATOM 2561 N N . PRO A 1 327 ? 0.970 -29.254 -8.608 1.00 86.81 327 PRO A N 1
ATOM 2562 C CA . PRO A 1 327 ? -0.229 -29.479 -7.806 1.00 86.81 327 PRO A CA 1
ATOM 2563 C C . PRO A 1 327 ? -1.271 -30.357 -8.513 1.00 86.81 327 PRO A C 1
ATOM 2565 O O . PRO A 1 327 ? -1.537 -30.171 -9.700 1.00 86.81 327 PRO A O 1
ATOM 2568 N N . HIS A 1 328 ? -1.928 -31.232 -7.748 1.00 85.38 328 HIS A N 1
ATOM 2569 C CA . HIS A 1 328 ? -2.888 -32.221 -8.254 1.00 85.38 328 HIS A CA 1
ATOM 2570 C C . HIS A 1 328 ? -4.006 -31.622 -9.126 1.00 85.38 328 HIS A C 1
ATOM 2572 O O . HIS A 1 328 ? -4.410 -32.228 -10.113 1.00 85.38 328 HIS A O 1
ATOM 2578 N N . TYR A 1 329 ? -4.473 -30.406 -8.808 1.00 88.81 329 TYR A N 1
ATOM 2579 C CA . TYR A 1 329 ? -5.536 -29.739 -9.571 1.00 8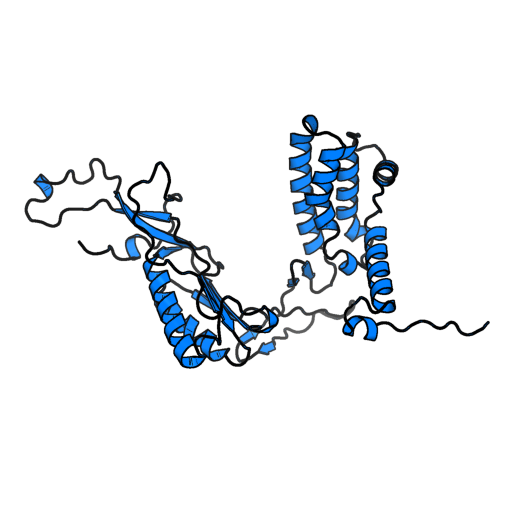8.81 329 TYR A CA 1
ATOM 2580 C C . TYR A 1 329 ? -5.156 -29.443 -11.031 1.00 88.81 329 TYR A C 1
ATOM 2582 O O . TYR A 1 329 ? -6.040 -29.283 -11.863 1.00 88.81 329 TYR A O 1
ATOM 2590 N N . LEU A 1 330 ? -3.862 -29.337 -11.356 1.00 85.88 330 LEU A N 1
ATOM 2591 C CA . LEU A 1 330 ? -3.414 -29.167 -12.739 1.00 85.88 330 LEU A CA 1
ATOM 2592 C C . LEU A 1 330 ? -3.332 -30.508 -13.466 1.00 85.88 330 LEU A C 1
ATOM 2594 O O . LEU A 1 330 ? -3.695 -30.583 -14.635 1.00 85.88 330 LEU A O 1
ATOM 2598 N N . SER A 1 331 ? -2.882 -31.561 -12.781 1.00 84.75 331 SER A N 1
ATOM 2599 C CA . SER A 1 331 ? -2.807 -32.908 -13.354 1.00 84.75 331 SER A CA 1
ATOM 2600 C C . SER A 1 331 ? -4.192 -33.434 -13.734 1.00 84.75 331 SER A C 1
ATOM 2602 O O . SER A 1 331 ? -4.334 -34.045 -14.785 1.00 84.75 331 SER A O 1
ATOM 2604 N N . SER A 1 332 ? -5.231 -33.109 -12.956 1.00 86.88 332 SER A N 1
ATOM 2605 C CA . SER A 1 332 ? -6.620 -33.461 -13.289 1.00 86.88 332 SER A CA 1
ATOM 2606 C C . SER A 1 332 ? -7.182 -32.747 -14.524 1.00 86.88 332 SER A C 1
ATOM 2608 O O . SER A 1 332 ? -8.212 -33.166 -15.038 1.00 86.88 332 SER A O 1
ATOM 2610 N N . LEU A 1 333 ? -6.550 -31.666 -14.996 1.00 87.12 333 LEU A N 1
ATOM 2611 C CA . LEU A 1 333 ? -7.000 -30.907 -16.172 1.00 87.12 333 LEU A CA 1
ATOM 2612 C C . LEU A 1 333 ? -6.376 -31.400 -17.486 1.00 87.12 333 LEU A C 1
ATOM 2614 O O . LEU A 1 333 ? -6.737 -30.899 -18.549 1.00 87.12 333 LEU A O 1
ATOM 2618 N N . ILE A 1 334 ? -5.420 -32.331 -17.433 1.00 86.62 334 ILE A N 1
ATOM 2619 C CA . ILE A 1 334 ? -4.666 -32.784 -18.605 1.00 86.62 334 ILE A CA 1
ATOM 2620 C C . ILE A 1 334 ? -5.000 -34.245 -18.889 1.00 86.62 334 ILE A C 1
ATOM 2622 O O . ILE A 1 334 ? -4.775 -35.124 -18.064 1.00 86.62 334 ILE A O 1
ATOM 2626 N N . THR A 1 335 ? -5.472 -34.515 -20.101 1.00 83.75 335 THR A N 1
ATOM 2627 C CA . THR A 1 335 ? -5.680 -35.871 -20.614 1.00 83.75 335 THR A CA 1
ATOM 2628 C C . THR A 1 335 ? -4.493 -36.288 -21.474 1.00 83.75 335 THR A C 1
ATOM 2630 O O . THR A 1 335 ? -4.143 -35.599 -22.436 1.00 83.75 335 THR A O 1
ATOM 2633 N N . LYS A 1 336 ? -3.862 -37.423 -21.150 1.00 81.88 336 LYS A N 1
ATOM 2634 C CA . LYS A 1 336 ? -2.788 -37.985 -21.976 1.00 81.88 336 LYS A CA 1
ATOM 2635 C C . LYS A 1 336 ? -3.387 -38.476 -23.293 1.00 81.88 336 LYS A C 1
ATOM 2637 O O . LYS A 1 336 ? -4.228 -39.367 -23.290 1.00 81.88 336 LYS A O 1
ATOM 2642 N N . TYR A 1 337 ? -2.942 -37.901 -24.405 1.00 84.12 337 TYR A N 1
ATOM 2643 C CA . TYR A 1 337 ? -3.329 -38.375 -25.728 1.00 84.12 337 TYR A CA 1
ATOM 2644 C C . TYR A 1 337 ? -2.689 -39.743 -25.989 1.00 84.12 337 TYR A C 1
ATOM 2646 O O . TYR A 1 337 ? -1.462 -39.864 -26.023 1.00 84.12 337 TYR A O 1
ATOM 2654 N N . THR A 1 338 ? -3.519 -40.771 -26.143 1.00 82.75 338 THR A N 1
ATOM 2655 C CA . THR A 1 338 ? -3.119 -42.084 -26.653 1.00 82.75 338 THR A CA 1
ATOM 2656 C C . THR A 1 338 ? -3.486 -42.133 -28.134 1.00 82.75 338 THR A C 1
ATOM 2658 O O . THR A 1 338 ? -4.681 -42.124 -28.438 1.00 82.75 338 THR A O 1
ATOM 2661 N N . PRO A 1 339 ? -2.513 -42.133 -29.062 1.00 84.38 339 PRO A N 1
ATOM 2662 C CA . PRO A 1 339 ? -2.831 -42.286 -30.475 1.00 84.38 339 PRO A CA 1
ATOM 2663 C C . PRO A 1 339 ? -3.520 -43.637 -30.695 1.00 84.38 339 PRO A C 1
ATOM 2665 O O . PRO A 1 339 ? -3.107 -44.641 -30.111 1.00 84.38 339 PRO A O 1
ATOM 2668 N N . ALA A 1 340 ? -4.565 -43.656 -31.523 1.00 77.19 340 ALA A N 1
ATOM 2669 C CA . ALA A 1 340 ? -5.081 -44.909 -32.057 1.00 77.19 340 ALA A CA 1
ATOM 2670 C C . ALA A 1 340 ? -3.958 -45.578 -32.867 1.00 77.19 340 ALA A C 1
ATOM 2672 O O . ALA A 1 340 ? -3.224 -44.883 -33.576 1.00 77.19 340 ALA A O 1
ATOM 2673 N N . ALA A 1 341 ? -3.775 -46.891 -32.696 1.00 74.06 341 ALA A N 1
ATOM 2674 C CA . ALA A 1 341 ? -2.816 -47.649 -33.495 1.00 74.06 341 ALA A CA 1
ATOM 2675 C C . ALA A 1 341 ? -3.130 -47.457 -34.995 1.00 74.06 341 ALA A C 1
ATOM 2677 O O . ALA A 1 341 ? -4.312 -47.315 -35.323 1.00 74.06 341 ALA A O 1
ATOM 2678 N N . PRO A 1 342 ? -2.101 -47.369 -35.859 1.00 66.50 342 PRO A N 1
ATOM 2679 C CA . PRO A 1 342 ? -2.279 -47.113 -37.287 1.00 66.50 342 PRO A CA 1
ATOM 2680 C C . PRO A 1 342 ? -3.110 -48.183 -37.994 1.00 66.50 342 PRO A C 1
ATOM 2682 O O . PRO A 1 342 ? -3.058 -49.359 -37.559 1.00 66.50 342 PRO A O 1
#

Secondary structure (DSSP, 8-state):
-PPPPGGGT-S--SPP-BSSSSS-SPPPPS----EEE-TT--TTT--EEEEEEESS-EEEEHHHHHHHHHHHHHHHHHHH-TTSEEEEE-----EEEEE-PPP-STTHHHH--TTTT--PEEEEEEEEE-TT-EEEEEEE-GGGHHHHHHHHHHHHTTSSS-EEEEEE---EE----TTPPPPP---EEETTEEEPEESEEEETTEEEETTS--HHHHHHHHHHHHHHHHHHHHHGGGS-HHHHHHHHIIIIIHHHSTTGGGGTT--HHHHHHHHHHHHHHHHHHHT--TTS-HHHHHHHTTPPPHHHHHHHHHHHHHHHHHTT-S-HHHHTT-PPP-PPP-

Foldseek 3Di:
DDDDDCVVAWAPPDDFDFDDPVQPPADDQPDDDFKFAAPPDDCVQFVWKKFKFAQDFTKAFSVLLVVLVCQLQVLCCVPQNRNFKMKGFPFDFGGWDFDQDQDDDPPSVVVDPVCVVSGGHTDGTITGHDRGGTGMMMTGDPVCVVSNVVSNVRSQVSTPHDIDMDGDDDAAAAADPPPDDDDPFDWDQDPNDTHGHDQWDADPRQIAGSPRQSLVVLVVLLVQLVVQLVVCLVCLVVDALVVLLVSCCVRRVVSLLVVLLSCPPHDVVSCVSVQVSVLSSLCSSVVHDPPDDSVVSCVVVVHDGSNVSSVVVVVVVVVCLVVVNDDPVVVVVDDDDDDDDD